Protein AF-A0A8S8XGK8-F1 (afdb_monomer_lite)

Organism: NCBI:txid2812848

InterPro domains:
  IPR010323 Protein of unknown function DUF924 [PF06041] (53-221)
  IPR011990 Tetratricopeptide-like helical domain superfamily [G3DSA:1.25.40.10] (125-224)
  IPR011990 Tetratricopeptide-like helical domain superfamily [SSF48452] (49-221)

Secondary structure (DSSP, 8-state):
--------------------------------------------PPP-HHHHHHIIIIII-HHHHS---HHHHHHHHHHHHHHHHHHHHTTTGGGGGSHHHHHHHHIIIIIHHHHHTTTSGGGTTTHHHHHHHHHHHHHTTSSTTS-HHHHHHHHHHHHT-S-HHHHHHHHHHHHHTTTT-TTHHHHHHHHHHHHHHHSS-GGGTTTTTPPPPHHHHHHHHT----

Radius of gyration: 24.25 Å; chains: 1; bounding box: 66×47×79 Å

Sequence (226 aa):
MVRSELRRRRCAFTGAAAERQGAGQYQKEGEDLSAHGESKGLADSPADSADLLRFWFVEAGPDQWFASDPAFDETLRRKFGALVEQAAAGALDDWAKDRERALALLLLLDQLPRNLFRGTARAFATDAKARAVATVALDRGFDADRPAEQRLFFYVPFMHSEDLADQDRSVALFAAAQAELPVNYPFAVQHRAIIERFGRFPHRNAALGRPSTEEEAAFLAGFAGF

Foldseek 3Di:
DDDDDDDDDDDDDDDDDDDDDDDDDDDDDDDDDPDPPDPPDPDDDQDDLVNQVCCDPPVQHDVRQPDQDLVVLVVCCVRCVVVLVCLLVCVLVCLLVDLSSLLSSLCSQQRSLCSNPPLAPSSCSSLVVSLVSLVSNVVVVSLPPDQLVSSVSSLVSLLQDLALVSLVSSLVSCVVCCVRVVPCNVSSVVSNVCSVVPSGQLVCCRNVVHDDDPVSVVVVVPDPDD

Structure (mmCIF, N/CA/C/O backbone):
data_AF-A0A8S8XGK8-F1
#
_entry.id   AF-A0A8S8XGK8-F1
#
loop_
_atom_site.group_PDB
_atom_site.id
_atom_site.type_symbol
_atom_site.label_atom_id
_atom_site.label_alt_id
_atom_site.label_comp_id
_atom_site.label_asym_id
_atom_site.label_entity_id
_atom_site.label_seq_id
_atom_site.pdbx_PDB_ins_code
_atom_site.Cartn_x
_atom_site.Cartn_y
_atom_site.Cartn_z
_atom_site.occupancy
_atom_site.B_iso_or_equiv
_atom_site.auth_seq_id
_atom_site.auth_comp_id
_atom_site.auth_asym_id
_atom_site.auth_atom_id
_atom_site.pdbx_PDB_model_num
ATOM 1 N N . MET A 1 1 ? 31.005 -20.074 48.413 1.00 35.47 1 MET A N 1
ATOM 2 C CA . MET A 1 1 ? 32.230 -20.204 47.604 1.00 35.47 1 MET A CA 1
ATOM 3 C C . MET A 1 1 ? 31.812 -20.150 46.138 1.00 35.47 1 MET A C 1
ATOM 5 O O . MET A 1 1 ? 31.098 -21.031 45.699 1.00 35.47 1 MET A O 1
ATOM 9 N N . VAL A 1 2 ? 32.174 -19.039 45.485 1.00 36.00 2 VAL A N 1
ATOM 10 C CA . VAL A 1 2 ? 32.170 -18.714 44.039 1.00 36.00 2 VAL A CA 1
ATOM 11 C C . VAL A 1 2 ? 30.831 -18.699 43.267 1.00 36.00 2 VAL A C 1
ATOM 13 O O . VAL A 1 2 ? 30.289 -19.722 42.867 1.00 36.00 2 VAL A O 1
ATOM 16 N N . ARG A 1 3 ? 30.371 -17.466 42.989 1.00 33.00 3 ARG A N 1
ATOM 17 C CA . ARG A 1 3 ? 29.451 -17.070 41.906 1.00 33.00 3 ARG A CA 1
ATOM 18 C C . ARG A 1 3 ? 30.189 -17.126 40.559 1.00 33.00 3 ARG A C 1
ATOM 20 O O . ARG A 1 3 ? 31.334 -16.691 40.497 1.00 33.00 3 ARG A O 1
ATOM 27 N N . SER A 1 4 ? 29.532 -17.585 39.494 1.00 38.84 4 SER A N 1
ATOM 28 C CA . SER A 1 4 ? 30.054 -17.543 38.119 1.00 38.84 4 SER A CA 1
ATOM 29 C C . SER A 1 4 ? 29.255 -16.526 37.294 1.00 38.84 4 SER A C 1
ATOM 31 O O . SER A 1 4 ? 28.111 -16.777 36.919 1.00 38.84 4 SER A O 1
ATOM 33 N N . GLU A 1 5 ? 29.874 -15.374 37.042 1.00 35.34 5 GLU A N 1
ATOM 34 C CA . GLU A 1 5 ? 29.506 -14.419 35.997 1.00 35.34 5 GLU A CA 1
ATOM 35 C C . GLU A 1 5 ? 30.118 -14.884 34.668 1.00 35.34 5 GLU A C 1
ATOM 37 O O . GLU A 1 5 ? 31.305 -15.214 34.625 1.00 35.34 5 GLU A O 1
ATOM 42 N N . LEU A 1 6 ? 29.367 -14.829 33.564 1.00 39.72 6 LEU A N 1
ATOM 43 C CA . LEU A 1 6 ? 29.973 -14.791 32.234 1.00 39.72 6 LEU A CA 1
ATOM 44 C C . LEU A 1 6 ? 29.531 -13.547 31.470 1.00 39.72 6 LEU A C 1
ATOM 46 O O . LEU A 1 6 ? 28.356 -13.209 31.342 1.00 39.72 6 LEU A O 1
ATOM 50 N N . ARG A 1 7 ? 30.572 -12.845 31.030 1.00 39.41 7 ARG A N 1
ATOM 51 C CA . ARG A 1 7 ? 30.613 -11.502 30.479 1.00 39.41 7 ARG A CA 1
ATOM 52 C C . ARG A 1 7 ? 30.160 -11.443 29.023 1.00 39.41 7 ARG A C 1
ATOM 54 O O . ARG A 1 7 ? 30.435 -12.325 28.215 1.00 39.41 7 ARG A O 1
ATOM 61 N N . ARG A 1 8 ? 29.591 -10.278 28.709 1.00 37.34 8 ARG A N 1
ATOM 62 C CA . ARG A 1 8 ? 29.382 -9.689 27.381 1.00 37.34 8 ARG A CA 1
ATOM 63 C C . ARG A 1 8 ? 30.652 -9.783 26.522 1.00 37.34 8 ARG A C 1
ATOM 65 O O . ARG A 1 8 ? 31.724 -9.383 26.974 1.00 37.34 8 ARG A O 1
ATOM 72 N N . ARG A 1 9 ? 30.515 -10.208 25.263 1.00 37.84 9 ARG A N 1
ATOM 73 C CA . ARG A 1 9 ? 31.526 -10.012 24.214 1.00 37.84 9 ARG A CA 1
ATOM 74 C C . ARG A 1 9 ? 31.077 -8.865 23.305 1.00 37.84 9 ARG A C 1
ATOM 76 O O . ARG A 1 9 ? 30.112 -9.002 22.567 1.00 37.84 9 ARG A O 1
ATOM 83 N N . ARG A 1 10 ? 31.771 -7.727 23.398 1.00 33.56 10 ARG A N 1
ATOM 84 C CA . ARG A 1 10 ? 31.818 -6.683 22.365 1.00 33.56 10 ARG A CA 1
ATOM 85 C C . ARG A 1 10 ? 33.060 -6.964 21.519 1.00 33.56 10 ARG A C 1
ATOM 87 O O . ARG A 1 10 ? 34.157 -6.975 22.070 1.00 33.56 10 ARG A O 1
ATOM 94 N N . CYS A 1 11 ? 32.890 -7.185 20.221 1.00 30.45 11 CYS A N 1
ATOM 95 C CA . CYS A 1 11 ? 33.987 -7.124 19.259 1.00 30.45 11 CYS A CA 1
ATOM 96 C C . CYS A 1 11 ? 34.108 -5.679 18.771 1.00 30.45 11 CYS A C 1
ATOM 98 O O . CYS A 1 11 ? 33.194 -5.158 18.139 1.00 30.45 11 CYS A O 1
ATOM 100 N N . ALA A 1 12 ? 35.225 -5.040 19.108 1.00 30.50 12 ALA A N 1
ATOM 101 C CA . ALA A 1 12 ? 35.719 -3.847 18.441 1.00 30.50 12 ALA A CA 1
ATOM 102 C C . ALA A 1 12 ? 36.691 -4.297 17.344 1.00 30.50 12 ALA A C 1
ATOM 104 O O . ALA A 1 12 ? 37.558 -5.131 17.607 1.00 30.50 12 ALA A O 1
ATOM 105 N N . PHE A 1 13 ? 36.552 -3.748 16.140 1.00 27.67 13 PHE A N 1
ATOM 106 C CA . PHE A 1 13 ? 37.557 -3.857 15.091 1.00 27.67 13 PHE A CA 1
ATOM 107 C C . PHE A 1 13 ? 38.005 -2.442 14.726 1.00 27.67 13 PHE A C 1
ATOM 109 O O . PHE A 1 13 ? 37.228 -1.635 14.224 1.00 27.67 13 PHE A O 1
ATOM 116 N N . THR A 1 14 ? 39.254 -2.143 15.061 1.00 31.69 14 THR A N 1
ATOM 117 C CA . THR A 1 14 ? 40.012 -0.964 14.642 1.00 31.69 14 THR A CA 1
ATOM 118 C C . THR A 1 14 ? 40.963 -1.394 13.530 1.00 31.69 14 THR A C 1
ATOM 120 O O . THR A 1 14 ? 41.676 -2.381 13.705 1.00 31.69 14 THR A O 1
ATOM 123 N N . GLY A 1 15 ? 41.025 -0.651 12.426 1.00 29.78 15 GLY A N 1
ATOM 124 C CA . GLY A 1 15 ? 41.986 -0.879 11.346 1.00 29.78 15 GLY A CA 1
ATOM 125 C C . GLY A 1 15 ? 42.173 0.389 10.517 1.00 29.78 15 GLY A C 1
ATOM 126 O O . GLY A 1 15 ? 41.203 0.938 10.015 1.00 29.78 15 GLY A O 1
ATOM 127 N N . ALA A 1 16 ? 43.411 0.871 10.466 1.00 30.58 16 ALA A N 1
ATOM 128 C CA . ALA A 1 16 ? 43.836 2.195 10.029 1.00 30.58 16 ALA A CA 1
ATOM 129 C C . ALA A 1 16 ? 44.031 2.348 8.507 1.00 30.58 16 ALA A C 1
ATOM 131 O O . ALA A 1 16 ? 44.097 1.377 7.758 1.00 30.58 16 ALA A O 1
ATOM 132 N N . ALA A 1 17 ? 44.157 3.617 8.111 1.00 29.73 17 ALA A N 1
ATOM 133 C CA . ALA A 1 17 ? 44.393 4.152 6.777 1.00 29.73 17 ALA A CA 1
ATOM 134 C C . ALA A 1 17 ? 45.759 3.794 6.156 1.00 29.73 17 ALA A C 1
ATOM 136 O O . ALA A 1 17 ? 46.735 3.548 6.865 1.00 29.73 17 ALA A O 1
ATOM 137 N N . ALA A 1 18 ? 45.835 3.884 4.824 1.00 32.25 18 ALA A N 1
ATOM 138 C CA . ALA A 1 18 ? 47.081 4.033 4.075 1.00 32.25 18 ALA A CA 1
ATOM 139 C C . ALA A 1 18 ? 46.851 4.884 2.809 1.00 32.25 18 ALA A C 1
ATOM 141 O O . ALA A 1 18 ? 46.166 4.466 1.879 1.00 32.25 18 ALA A O 1
ATOM 142 N N . GLU A 1 19 ? 47.448 6.078 2.791 1.00 28.64 19 GLU A N 1
ATOM 143 C CA . GLU A 1 19 ? 47.679 6.910 1.606 1.00 28.64 19 GLU A CA 1
ATOM 144 C C . GLU A 1 19 ? 48.793 6.319 0.727 1.00 28.64 19 GLU A C 1
ATOM 146 O O . GLU A 1 19 ? 49.807 5.849 1.249 1.00 28.64 19 GLU A O 1
ATOM 151 N N . ARG A 1 20 ? 48.680 6.465 -0.603 1.00 34.31 20 ARG A N 1
ATOM 152 C CA . ARG A 1 20 ? 49.830 6.704 -1.494 1.00 34.31 20 ARG A CA 1
ATOM 153 C C . ARG A 1 20 ? 49.449 7.597 -2.673 1.00 34.31 20 ARG A C 1
ATOM 155 O O . ARG A 1 20 ? 48.437 7.395 -3.333 1.00 34.31 20 ARG A O 1
ATOM 162 N N . GLN A 1 21 ? 50.330 8.562 -2.910 1.00 29.64 21 GLN A N 1
ATOM 163 C CA . GLN A 1 21 ? 50.374 9.517 -4.012 1.00 29.64 21 GLN A CA 1
ATOM 164 C C . GLN A 1 21 ? 50.885 8.863 -5.309 1.00 29.64 21 GLN A C 1
ATOM 166 O O . GLN A 1 21 ? 51.692 7.934 -5.262 1.00 29.64 21 GLN A O 1
ATOM 171 N N . GLY A 1 22 ? 50.492 9.415 -6.461 1.00 29.45 22 GLY A N 1
ATOM 172 C CA . GLY A 1 22 ? 51.081 9.111 -7.767 1.00 29.45 22 GLY A CA 1
ATOM 173 C C . GLY A 1 22 ? 50.513 10.008 -8.866 1.00 29.45 22 GLY A C 1
ATOM 174 O O . GLY A 1 22 ? 49.412 9.777 -9.349 1.00 29.45 22 GLY A O 1
ATOM 175 N N . ALA A 1 23 ? 51.262 11.054 -9.217 1.00 29.25 23 ALA A N 1
ATOM 176 C CA . ALA A 1 23 ? 50.938 12.036 -10.245 1.00 29.25 23 ALA A CA 1
ATOM 177 C C . ALA A 1 23 ? 51.080 11.470 -11.671 1.00 29.25 23 ALA A C 1
ATOM 179 O O . ALA A 1 23 ? 51.998 10.704 -11.953 1.00 29.25 23 ALA A O 1
ATOM 180 N N . GLY A 1 24 ? 50.220 11.929 -12.582 1.00 28.80 24 GLY A N 1
ATOM 181 C CA . GLY A 1 24 ? 50.340 11.713 -14.023 1.00 28.80 24 GLY A CA 1
ATOM 182 C C . GLY A 1 24 ? 49.631 12.831 -14.779 1.00 28.80 24 GLY A C 1
ATOM 183 O O . GLY A 1 24 ? 48.408 12.860 -14.849 1.00 28.80 24 GLY A O 1
ATOM 184 N N . GLN A 1 25 ? 50.411 13.780 -15.295 1.00 28.61 25 GLN A N 1
ATOM 185 C CA . GLN A 1 25 ? 49.957 14.855 -16.174 1.00 28.61 25 GLN A CA 1
ATOM 186 C C . GLN A 1 25 ? 49.658 14.300 -17.573 1.00 28.61 25 GLN A C 1
ATOM 188 O O . GLN A 1 25 ? 50.490 13.593 -18.134 1.00 28.61 25 GLN A O 1
ATOM 193 N N . TYR A 1 26 ? 48.531 14.695 -18.163 1.00 27.77 26 TYR A N 1
ATOM 194 C CA . TYR A 1 26 ? 48.344 14.723 -19.614 1.00 27.77 26 TYR A CA 1
ATOM 195 C C . TYR A 1 26 ? 47.515 15.962 -19.975 1.00 27.77 26 TYR A C 1
ATOM 197 O O . TYR A 1 26 ? 46.343 16.064 -19.622 1.00 27.77 26 TYR A O 1
ATOM 205 N N . GLN A 1 27 ? 48.153 16.917 -20.653 1.00 28.64 27 GLN A N 1
ATOM 206 C CA . GLN A 1 27 ? 47.507 17.998 -21.397 1.00 28.64 27 GLN A CA 1
ATOM 207 C C . GLN A 1 27 ? 47.679 17.737 -22.896 1.00 28.64 27 GLN A C 1
ATOM 209 O O . GLN A 1 27 ? 48.777 17.392 -23.330 1.00 28.64 27 GLN A O 1
ATOM 214 N N . LYS A 1 28 ? 46.603 17.960 -23.654 1.00 31.59 28 LYS A N 1
ATOM 215 C CA . LYS A 1 28 ? 46.539 18.526 -25.018 1.00 31.59 28 LYS A CA 1
ATOM 216 C C . LYS A 1 28 ? 45.074 18.941 -25.233 1.00 31.59 28 LYS A C 1
ATOM 218 O O . LYS A 1 28 ? 44.187 18.148 -24.942 1.00 31.59 28 LYS A O 1
ATOM 223 N N . GLU A 1 29 ? 44.784 20.241 -25.355 1.00 28.64 29 GLU A N 1
ATOM 224 C CA . GLU A 1 29 ? 44.525 20.935 -26.639 1.00 28.64 29 GLU A CA 1
ATOM 225 C C . GLU A 1 29 ? 43.507 20.150 -27.486 1.00 28.64 29 GLU A C 1
ATOM 227 O O . GLU A 1 29 ? 43.796 19.032 -27.883 1.00 28.64 29 GLU A O 1
ATOM 232 N N . GLY A 1 30 ? 42.295 20.598 -27.799 1.00 29.95 30 GLY A N 1
ATOM 233 C CA . GLY A 1 30 ? 41.680 21.918 -27.825 1.00 29.95 30 GLY A CA 1
ATOM 234 C C . GLY A 1 30 ? 40.861 21.936 -29.112 1.00 29.95 30 GLY A C 1
ATOM 235 O O . GLY A 1 30 ? 41.457 21.843 -30.172 1.00 29.95 30 GLY A O 1
ATOM 236 N N . GLU A 1 31 ? 39.532 22.003 -29.036 1.00 30.05 31 GLU A N 1
ATOM 237 C CA . GLU A 1 31 ? 38.688 22.291 -30.200 1.00 30.05 31 GLU A CA 1
ATOM 238 C C . GLU A 1 31 ? 37.377 22.926 -29.728 1.00 30.05 31 GLU A C 1
ATOM 240 O O . GLU A 1 31 ? 36.543 22.317 -29.058 1.00 30.05 31 GLU A O 1
ATOM 245 N N . ASP A 1 32 ? 37.280 24.217 -30.029 1.00 34.81 32 ASP A N 1
ATOM 246 C CA . ASP A 1 32 ? 36.097 25.053 -29.937 1.00 34.81 32 ASP A CA 1
ATOM 247 C C . ASP A 1 32 ? 35.117 24.628 -31.036 1.00 34.81 32 ASP A C 1
ATOM 249 O O . ASP A 1 32 ? 35.389 24.787 -32.226 1.00 34.81 32 ASP A O 1
ATOM 253 N N . LEU A 1 33 ? 33.978 24.069 -30.632 1.00 35.16 33 LEU A N 1
ATOM 254 C CA . LEU A 1 33 ? 32.804 23.932 -31.482 1.00 35.16 33 LEU A CA 1
ATOM 255 C C . LEU A 1 33 ? 31.617 24.527 -30.735 1.00 35.16 33 LEU A C 1
ATOM 257 O O . LEU A 1 33 ? 30.903 23.869 -29.977 1.00 35.16 33 LEU A O 1
ATOM 261 N N . SER A 1 34 ? 31.428 25.816 -30.984 1.00 34.62 34 SER A N 1
ATOM 262 C CA . SER A 1 34 ? 30.196 26.556 -30.767 1.00 34.62 34 SER A CA 1
ATOM 263 C C . SER A 1 34 ? 29.027 25.887 -31.504 1.00 34.62 34 SER A C 1
ATOM 265 O O . SER A 1 34 ? 28.671 26.231 -32.627 1.00 34.62 34 SER A O 1
ATOM 267 N N . ALA A 1 35 ? 28.378 24.931 -30.843 1.00 34.75 35 ALA A N 1
ATOM 268 C CA . ALA A 1 35 ? 27.044 24.480 -31.207 1.00 34.75 35 ALA A CA 1
ATOM 269 C C . ALA A 1 35 ? 26.036 25.270 -30.368 1.00 34.75 35 ALA A C 1
ATOM 271 O O . ALA A 1 35 ? 25.881 25.043 -29.168 1.00 34.75 35 ALA A O 1
ATOM 272 N N . HIS A 1 36 ? 25.361 26.228 -31.003 1.00 34.12 36 HIS A N 1
ATOM 273 C CA . HIS A 1 36 ? 24.124 26.803 -30.486 1.00 34.12 36 HIS A CA 1
ATOM 274 C C . HIS A 1 36 ? 23.074 25.688 -30.411 1.00 34.12 36 HIS A C 1
ATOM 276 O O . HIS A 1 36 ? 22.325 25.448 -31.353 1.00 34.12 36 HIS A O 1
ATOM 282 N N . GLY A 1 37 ? 23.065 24.963 -29.293 1.00 31.56 37 GLY A N 1
ATOM 283 C CA . GLY A 1 37 ? 21.964 24.097 -28.915 1.00 31.56 37 GLY A CA 1
ATOM 284 C C . GLY A 1 37 ? 20.804 24.982 -28.498 1.00 31.56 37 GLY A C 1
ATOM 285 O O . GLY A 1 37 ? 20.795 25.511 -27.388 1.00 31.56 37 GLY A O 1
ATOM 286 N N . GLU A 1 38 ? 19.851 25.174 -29.405 1.00 31.28 38 GLU A N 1
ATOM 287 C CA . GLU A 1 38 ? 18.534 25.700 -29.072 1.00 31.28 38 GLU A CA 1
ATOM 288 C C . GLU A 1 38 ? 18.020 24.950 -27.837 1.00 31.28 38 GLU A C 1
ATOM 290 O O . GLU A 1 38 ? 17.886 23.722 -27.850 1.00 31.28 38 GLU A O 1
ATOM 295 N N . SER A 1 39 ? 17.761 25.682 -26.750 1.00 36.62 39 SER A N 1
ATOM 296 C CA . SER A 1 39 ? 17.066 25.147 -25.588 1.00 36.62 39 SER A CA 1
ATOM 297 C C . SER A 1 39 ? 15.633 24.838 -26.007 1.00 36.62 39 SER A C 1
ATOM 299 O O . SER A 1 39 ? 14.703 25.631 -25.865 1.00 36.62 39 SER A O 1
ATOM 301 N N . LYS A 1 40 ? 15.447 23.649 -26.577 1.00 42.03 40 LYS A N 1
ATOM 302 C CA . LYS A 1 40 ? 14.129 23.079 -26.779 1.00 42.03 40 LYS A CA 1
ATOM 303 C C . LYS A 1 40 ? 13.551 22.891 -25.382 1.00 42.03 40 LYS A C 1
ATOM 305 O O . LYS A 1 40 ? 13.986 22.007 -24.648 1.00 42.03 40 LYS A O 1
ATOM 310 N N . GLY A 1 41 ? 12.655 23.797 -24.992 1.00 35.25 41 GLY A N 1
ATOM 311 C CA . GLY A 1 41 ? 11.943 23.727 -23.725 1.00 35.25 41 GLY A CA 1
ATOM 312 C C . GLY A 1 41 ? 11.438 22.306 -23.528 1.00 35.25 41 GLY A C 1
ATOM 313 O O . GLY A 1 41 ? 10.758 21.761 -24.400 1.00 35.25 41 GLY A O 1
ATOM 314 N N . LEU A 1 42 ? 11.846 21.692 -22.419 1.00 42.09 42 LEU A N 1
ATOM 315 C CA . LEU A 1 42 ? 11.346 20.402 -21.984 1.00 42.09 42 LEU A CA 1
ATOM 316 C C . LEU A 1 42 ? 9.865 20.610 -21.654 1.00 42.09 42 LEU A C 1
ATOM 318 O O . LEU A 1 42 ? 9.512 21.000 -20.547 1.00 42.09 42 LEU A O 1
ATOM 322 N N . ALA A 1 43 ? 9.002 20.470 -22.655 1.00 40.75 43 ALA A N 1
ATOM 323 C CA . ALA A 1 43 ? 7.581 20.333 -22.416 1.00 40.75 43 ALA A CA 1
ATOM 324 C C . ALA A 1 43 ? 7.405 19.058 -21.582 1.00 40.75 43 ALA A C 1
ATOM 326 O O . ALA A 1 43 ? 7.816 17.984 -22.030 1.00 40.75 43 ALA A O 1
ATOM 327 N N . ASP A 1 44 ? 6.858 19.201 -20.370 1.00 52.44 44 ASP A N 1
ATOM 328 C CA . ASP A 1 44 ? 6.506 18.102 -19.468 1.00 52.44 44 ASP A CA 1
ATOM 329 C C . ASP A 1 44 ? 5.651 17.087 -20.237 1.00 52.44 44 ASP A C 1
ATOM 331 O O . ASP A 1 44 ? 4.456 17.289 -20.465 1.00 52.44 44 ASP A O 1
ATOM 335 N N . SER A 1 45 ? 6.272 15.998 -20.689 1.00 54.62 45 SER A N 1
ATOM 336 C CA . SER A 1 45 ? 5.514 14.851 -21.177 1.00 54.62 45 SER A CA 1
ATOM 337 C C . SER A 1 45 ? 4.759 14.259 -19.985 1.00 54.62 45 SER A C 1
ATOM 339 O O . SER A 1 45 ? 5.314 14.239 -18.883 1.00 54.62 45 SER A O 1
ATOM 341 N N . PRO A 1 46 ? 3.502 13.808 -20.156 1.00 61.03 46 PRO A N 1
ATOM 342 C CA . PRO A 1 46 ? 2.767 13.189 -19.063 1.00 61.03 46 PRO A CA 1
ATOM 343 C C . PRO A 1 46 ? 3.578 12.016 -18.522 1.00 61.03 46 PRO A C 1
ATOM 345 O O . PRO A 1 46 ? 3.974 11.151 -19.301 1.00 61.03 46 PRO A O 1
ATOM 348 N N . ALA A 1 47 ? 3.821 12.000 -17.211 1.00 79.94 47 ALA A N 1
ATOM 349 C CA . ALA A 1 47 ? 4.507 10.887 -16.577 1.00 79.94 47 ALA A CA 1
ATOM 350 C C . ALA A 1 47 ? 3.779 9.575 -16.899 1.00 79.94 47 ALA A C 1
ATOM 352 O O . ALA A 1 47 ? 2.547 9.510 -16.818 1.00 79.94 47 ALA A O 1
ATOM 353 N N . ASP A 1 48 ? 4.535 8.539 -17.248 1.00 91.12 48 ASP A N 1
ATOM 354 C CA . ASP A 1 48 ? 4.019 7.195 -17.498 1.00 91.12 48 ASP A CA 1
ATOM 355 C C . ASP A 1 48 ? 4.502 6.182 -16.438 1.00 91.12 48 ASP A C 1
ATOM 357 O O . ASP A 1 48 ? 5.093 6.536 -15.412 1.00 91.12 48 ASP A O 1
ATOM 361 N N . SER A 1 49 ? 4.230 4.890 -16.660 1.00 95.81 49 SER A N 1
ATOM 362 C CA . SER A 1 49 ? 4.676 3.820 -15.761 1.00 95.81 49 SER A CA 1
ATOM 363 C C . SER A 1 49 ? 6.199 3.762 -15.606 1.00 95.81 49 SER A C 1
ATOM 365 O O . SER A 1 49 ? 6.688 3.481 -14.515 1.00 95.81 49 SER A O 1
ATOM 367 N N . ALA A 1 50 ? 6.955 3.991 -16.682 1.00 96.88 50 ALA A N 1
ATOM 368 C CA . ALA A 1 50 ? 8.411 3.893 -16.662 1.00 96.88 50 ALA A CA 1
ATOM 369 C C . ALA A 1 50 ? 9.028 5.080 -15.914 1.00 96.88 50 ALA A C 1
ATOM 371 O O . ALA A 1 50 ? 9.971 4.892 -15.140 1.00 96.88 50 ALA A O 1
ATOM 372 N N . ASP A 1 51 ? 8.463 6.277 -16.079 1.00 97.31 51 ASP A N 1
ATOM 373 C CA . ASP A 1 51 ? 8.858 7.456 -15.308 1.00 97.31 51 ASP A CA 1
ATOM 374 C C . ASP A 1 51 ? 8.624 7.271 -13.809 1.00 97.31 51 ASP A C 1
ATOM 376 O O . ASP A 1 51 ? 9.502 7.609 -13.011 1.00 97.31 51 ASP A O 1
ATOM 380 N N . LEU A 1 52 ? 7.481 6.694 -13.419 1.00 97.94 52 LEU A N 1
ATOM 381 C CA . LEU A 1 52 ? 7.192 6.399 -12.015 1.00 97.94 52 LEU A CA 1
ATOM 382 C C . LEU A 1 52 ? 8.187 5.394 -11.429 1.00 97.94 52 LEU A C 1
ATOM 384 O O . LEU A 1 52 ? 8.743 5.642 -10.360 1.00 97.94 52 LEU A O 1
ATOM 388 N N . LEU A 1 53 ? 8.436 4.279 -12.119 1.00 97.62 53 LEU A N 1
ATOM 389 C CA . LEU A 1 53 ? 9.359 3.250 -11.632 1.00 97.62 53 LEU A CA 1
ATOM 390 C C . LEU A 1 53 ? 10.791 3.784 -11.522 1.00 97.62 53 LEU A C 1
ATOM 392 O O . LEU A 1 53 ? 11.456 3.544 -10.514 1.00 97.62 53 LEU A O 1
ATOM 396 N N . ARG A 1 54 ? 11.258 4.550 -12.516 1.00 97.50 54 ARG A N 1
ATOM 397 C CA . ARG A 1 54 ? 12.578 5.193 -12.465 1.00 97.50 54 ARG A CA 1
ATOM 398 C C . ARG A 1 54 ? 12.665 6.160 -11.289 1.00 97.50 54 ARG A C 1
ATOM 400 O O . ARG A 1 54 ? 13.608 6.074 -10.508 1.00 97.50 54 ARG A O 1
ATOM 407 N N . PHE A 1 55 ? 11.679 7.040 -11.132 1.00 97.69 55 PHE A N 1
ATOM 408 C CA . PHE A 1 55 ? 11.663 7.984 -10.019 1.00 97.69 55 PHE A CA 1
ATOM 409 C C . PHE A 1 55 ? 11.702 7.259 -8.671 1.00 97.69 55 PHE A C 1
ATOM 411 O O . PHE A 1 55 ? 12.543 7.559 -7.828 1.00 97.69 55 PHE A O 1
ATOM 418 N N . TRP A 1 56 ? 10.821 6.278 -8.479 1.00 97.69 56 TRP A N 1
ATOM 419 C CA . TRP A 1 56 ? 10.662 5.597 -7.199 1.00 97.69 56 TRP A CA 1
ATOM 420 C C . TRP A 1 56 ? 11.907 4.797 -6.796 1.00 97.69 56 TRP A C 1
ATOM 422 O O . TRP A 1 56 ? 12.374 4.921 -5.663 1.00 97.69 56 TRP A O 1
ATOM 432 N N . PHE A 1 57 ? 12.466 4.010 -7.721 1.00 96.94 57 PHE A N 1
ATOM 433 C CA . PHE A 1 57 ? 13.555 3.074 -7.418 1.00 96.94 57 PHE A CA 1
ATOM 434 C C . PHE A 1 57 ? 14.964 3.628 -7.658 1.00 96.94 57 PHE A C 1
ATOM 436 O O . PHE A 1 57 ? 15.911 3.078 -7.107 1.00 96.94 57 PHE A O 1
ATOM 443 N N . VAL A 1 58 ? 15.127 4.680 -8.467 1.00 95.81 58 VAL A N 1
ATOM 444 C CA . VAL A 1 58 ? 16.453 5.228 -8.817 1.00 95.81 58 VAL A CA 1
ATOM 445 C C . VAL A 1 58 ? 16.664 6.628 -8.248 1.00 95.81 58 VAL A C 1
ATOM 447 O O . VAL A 1 58 ? 17.751 6.919 -7.759 1.00 95.81 58 VAL A O 1
ATOM 450 N N . GLU A 1 59 ? 15.653 7.501 -8.307 1.00 95.94 59 GLU A N 1
ATOM 451 C CA . GLU A 1 59 ? 15.795 8.904 -7.884 1.00 95.94 59 GLU A CA 1
ATOM 452 C C . GLU A 1 59 ? 15.472 9.109 -6.391 1.00 95.94 59 GLU A C 1
ATOM 454 O O . GLU A 1 59 ? 16.166 9.871 -5.724 1.00 95.94 59 GLU A O 1
ATOM 459 N N . ALA A 1 60 ? 14.434 8.447 -5.863 1.00 94.25 60 ALA A N 1
ATOM 460 C CA . ALA A 1 60 ? 13.972 8.611 -4.480 1.00 94.25 60 ALA A CA 1
ATOM 461 C C . ALA A 1 60 ? 14.649 7.639 -3.499 1.00 94.25 60 ALA A C 1
ATOM 463 O O . ALA A 1 60 ? 15.268 8.068 -2.527 1.00 94.25 60 ALA A O 1
ATOM 464 N N . GLY A 1 61 ? 14.541 6.332 -3.764 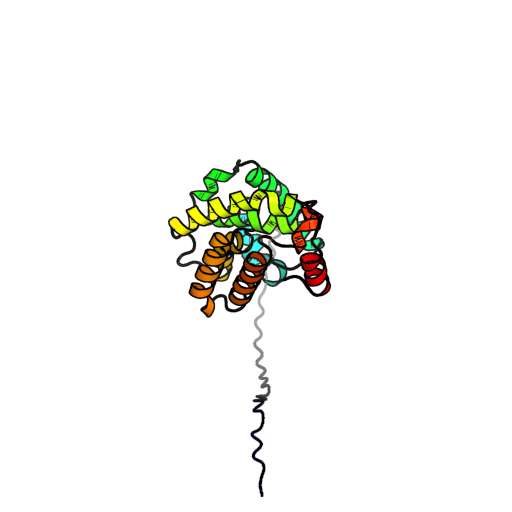1.00 92.12 61 GLY A N 1
ATOM 465 C CA . GLY A 1 61 ? 15.168 5.287 -2.953 1.00 92.12 61 GLY A CA 1
ATOM 466 C C . GLY A 1 61 ? 14.504 5.014 -1.587 1.00 92.12 61 GLY A C 1
ATOM 467 O O . GLY A 1 61 ? 13.554 5.694 -1.186 1.00 92.12 61 GLY A O 1
ATOM 468 N N . PRO A 1 62 ? 15.002 3.995 -0.859 1.00 91.75 62 PRO A N 1
ATOM 469 C CA . PRO A 1 62 ? 14.347 3.421 0.322 1.00 91.75 62 PRO A CA 1
ATOM 470 C C . PRO A 1 62 ? 14.164 4.385 1.494 1.00 91.75 62 PRO A C 1
ATOM 472 O O . PRO A 1 62 ? 13.187 4.259 2.232 1.00 91.75 62 PRO A O 1
ATOM 475 N N . ASP A 1 63 ? 15.041 5.378 1.631 1.00 91.69 63 ASP A N 1
ATOM 476 C CA . ASP A 1 63 ? 14.960 6.382 2.698 1.00 91.69 63 ASP A CA 1
ATOM 477 C C . ASP A 1 63 ? 13.713 7.278 2.575 1.00 91.69 63 ASP A C 1
ATOM 479 O O . ASP A 1 63 ? 13.308 7.913 3.548 1.00 91.69 63 ASP A O 1
ATOM 483 N N . GLN A 1 64 ? 13.093 7.336 1.391 1.00 92.50 64 GLN A N 1
ATOM 484 C CA . GLN A 1 64 ? 11.920 8.170 1.111 1.00 92.50 64 GLN A CA 1
ATOM 485 C C . GLN A 1 64 ? 10.600 7.385 1.102 1.00 92.50 64 GLN A C 1
ATOM 487 O O . GLN A 1 64 ? 9.550 7.970 1.359 1.00 92.50 64 GLN A O 1
ATOM 492 N N . TRP A 1 65 ? 10.617 6.074 0.827 1.00 91.94 65 TRP A N 1
ATOM 493 C CA . TRP A 1 65 ? 9.397 5.292 0.556 1.00 91.94 65 TRP A CA 1
ATOM 494 C C . TRP A 1 65 ? 8.396 5.281 1.714 1.00 91.94 65 TRP A C 1
ATOM 496 O O . TRP A 1 65 ? 7.192 5.369 1.485 1.00 91.94 65 TRP A O 1
ATOM 506 N N . PHE A 1 66 ? 8.893 5.203 2.950 1.00 88.31 66 PHE A N 1
ATOM 507 C CA . PHE A 1 66 ? 8.064 5.122 4.160 1.00 88.31 66 PHE A CA 1
ATOM 508 C C . PHE A 1 66 ? 8.205 6.346 5.072 1.00 88.31 66 PHE A C 1
ATOM 510 O O . PHE A 1 66 ? 7.529 6.441 6.096 1.00 88.31 66 PHE A O 1
ATOM 517 N N . ALA A 1 67 ? 9.052 7.306 4.697 1.00 90.31 67 ALA A N 1
ATOM 518 C CA . ALA A 1 67 ? 9.221 8.538 5.446 1.00 90.31 67 ALA A CA 1
ATOM 519 C C . ALA A 1 67 ? 8.021 9.481 5.260 1.00 90.31 67 ALA A C 1
ATOM 521 O O . ALA A 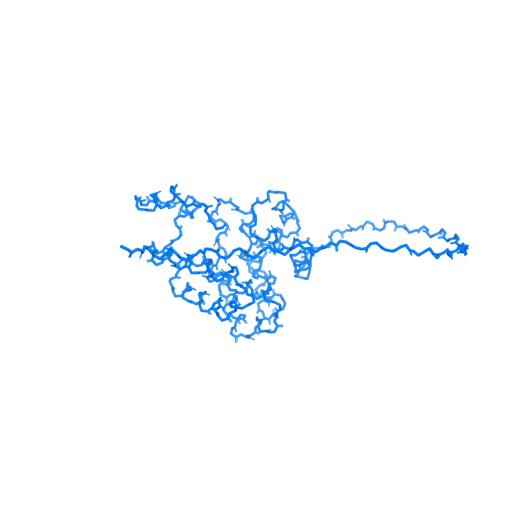1 67 ? 7.353 9.529 4.220 1.00 90.31 67 ALA A O 1
ATOM 522 N N . SER A 1 68 ? 7.755 10.277 6.293 1.00 91.88 68 SER A N 1
ATOM 523 C CA . SER A 1 68 ? 6.836 11.407 6.196 1.00 91.88 68 SER A CA 1
ATOM 524 C C . SER A 1 68 ? 7.622 12.672 5.866 1.00 91.88 68 SER A C 1
ATOM 526 O O . SER A 1 68 ? 8.145 13.321 6.769 1.00 91.88 68 SER A O 1
ATOM 528 N N . ASP A 1 69 ? 7.673 13.033 4.584 1.00 95.38 69 ASP A N 1
ATOM 529 C CA . ASP A 1 69 ? 8.336 14.243 4.090 1.00 95.38 69 ASP A CA 1
ATOM 530 C C . ASP A 1 69 ? 7.371 15.068 3.209 1.00 95.38 69 ASP A C 1
ATOM 532 O O . ASP A 1 69 ? 7.073 14.671 2.078 1.00 95.38 69 ASP A O 1
ATOM 536 N N . PRO A 1 70 ? 6.895 16.237 3.686 1.00 95.81 70 PRO A N 1
ATOM 537 C CA . PRO A 1 70 ? 5.989 17.092 2.920 1.00 95.81 70 PRO A CA 1
ATOM 538 C C . PRO A 1 70 ? 6.548 17.578 1.572 1.00 95.81 70 PRO A C 1
ATOM 540 O O . PRO A 1 70 ? 5.777 17.796 0.635 1.00 95.81 70 PRO A O 1
ATOM 543 N N . ALA A 1 71 ? 7.866 17.767 1.450 1.00 96.62 71 ALA A N 1
ATOM 544 C CA . ALA A 1 71 ? 8.490 18.208 0.201 1.00 96.62 71 ALA A CA 1
ATOM 545 C C . ALA A 1 71 ? 8.527 17.072 -0.834 1.00 96.62 71 ALA A C 1
ATOM 547 O O . ALA A 1 71 ? 8.297 17.297 -2.031 1.00 96.62 71 ALA A O 1
ATOM 548 N N . PHE A 1 72 ? 8.760 15.844 -0.367 1.00 97.12 72 PHE A N 1
ATOM 549 C CA . PHE A 1 72 ? 8.648 14.648 -1.194 1.00 97.12 72 PHE A CA 1
ATOM 550 C C . PHE A 1 72 ? 7.202 14.414 -1.643 1.00 97.12 72 PHE A C 1
ATOM 552 O O . PHE A 1 72 ? 6.955 14.206 -2.833 1.00 97.12 72 PHE A O 1
ATOM 559 N N . ASP A 1 73 ? 6.233 14.557 -0.736 1.00 97.75 73 ASP A N 1
ATOM 560 C CA . ASP A 1 73 ? 4.808 14.416 -1.053 1.00 97.75 73 ASP A CA 1
ATOM 561 C C . ASP A 1 73 ? 4.354 15.414 -2.127 1.00 97.75 73 ASP A C 1
ATOM 563 O O . ASP A 1 73 ? 3.601 15.055 -3.035 1.00 97.75 73 ASP A O 1
ATOM 567 N N . GLU A 1 74 ? 4.821 16.664 -2.062 1.00 97.38 74 GLU A N 1
ATOM 568 C CA . GLU A 1 74 ? 4.518 17.672 -3.082 1.00 97.38 74 GLU A CA 1
ATOM 569 C C . GLU A 1 74 ? 5.190 17.362 -4.425 1.00 97.38 74 GLU A C 1
ATOM 571 O O . GLU A 1 74 ? 4.607 17.572 -5.491 1.00 97.38 74 GLU A O 1
ATOM 576 N N . THR A 1 75 ? 6.393 16.789 -4.400 1.00 97.19 75 THR A N 1
ATOM 577 C CA . THR A 1 75 ? 7.054 16.310 -5.619 1.00 97.19 75 THR A CA 1
ATOM 578 C C . THR A 1 75 ? 6.275 15.165 -6.264 1.00 97.19 75 THR A C 1
ATOM 580 O O . THR A 1 75 ? 6.043 15.202 -7.476 1.00 97.19 75 THR A O 1
ATOM 583 N N . LEU A 1 76 ? 5.808 14.194 -5.473 1.00 97.50 76 LEU A N 1
ATOM 584 C CA . LEU A 1 76 ? 4.946 13.111 -5.948 1.00 97.50 76 LEU A CA 1
ATOM 585 C C . LEU A 1 76 ? 3.625 13.647 -6.507 1.00 97.50 76 LEU A C 1
ATOM 587 O O . LEU A 1 76 ? 3.200 13.223 -7.582 1.00 97.50 76 LEU A O 1
ATOM 591 N N . ARG A 1 77 ? 2.993 14.605 -5.818 1.00 97.38 77 ARG A N 1
ATOM 592 C CA . ARG A 1 77 ? 1.737 15.226 -6.258 1.00 97.38 77 ARG A CA 1
ATOM 593 C C . ARG A 1 77 ? 1.893 15.904 -7.614 1.00 97.38 77 ARG A C 1
ATOM 595 O O . ARG A 1 77 ? 1.088 15.645 -8.507 1.00 97.38 77 ARG A O 1
ATOM 602 N N . ARG A 1 78 ? 2.943 16.711 -7.787 1.00 97.06 78 ARG A N 1
ATOM 603 C CA . ARG A 1 78 ? 3.230 17.403 -9.050 1.00 97.06 78 ARG A CA 1
ATOM 604 C C . ARG A 1 78 ? 3.521 16.428 -10.191 1.00 97.06 78 ARG A C 1
ATOM 606 O O . ARG A 1 78 ? 2.990 16.611 -11.279 1.00 97.06 78 ARG A O 1
ATOM 613 N N . LYS A 1 79 ? 4.356 15.410 -9.955 1.00 97.00 79 LYS A N 1
ATOM 614 C CA . LYS A 1 79 ? 4.794 14.474 -11.005 1.00 97.00 79 LYS A CA 1
ATOM 615 C C . LYS A 1 79 ? 3.736 13.428 -11.369 1.00 97.00 79 LYS A C 1
ATOM 617 O O . LYS A 1 79 ? 3.550 13.136 -12.543 1.00 97.00 79 LYS A O 1
ATOM 622 N N . PHE A 1 80 ? 3.058 12.853 -10.375 1.00 98.31 80 PHE A N 1
ATOM 623 C CA . PHE A 1 80 ? 2.264 11.629 -10.543 1.00 98.31 80 PHE A CA 1
ATOM 624 C C . PHE A 1 80 ? 0.819 11.748 -10.050 1.00 98.31 80 PHE A C 1
ATOM 626 O O . PHE A 1 80 ? 0.059 10.791 -10.182 1.00 98.31 80 PHE A O 1
ATOM 633 N N . GLY A 1 81 ? 0.393 12.904 -9.525 1.00 97.94 81 GLY A N 1
ATOM 634 C CA . GLY A 1 81 ? -0.972 13.092 -9.017 1.00 97.94 81 GLY A CA 1
ATOM 635 C C . GLY A 1 81 ? -2.052 12.756 -10.049 1.00 97.94 81 GLY A C 1
ATOM 636 O O . GLY A 1 81 ? -3.022 12.078 -9.724 1.00 97.94 81 GLY A O 1
ATOM 637 N N . ALA A 1 82 ? -1.844 13.124 -11.317 1.00 97.75 82 ALA A N 1
ATOM 638 C CA . ALA A 1 82 ? -2.766 12.774 -12.398 1.00 97.75 82 ALA A CA 1
ATOM 639 C C . ALA A 1 82 ? -2.866 11.254 -12.637 1.00 97.75 82 ALA A C 1
ATOM 641 O O . ALA A 1 82 ? -3.958 10.756 -12.906 1.00 97.75 82 ALA A O 1
ATOM 642 N N . LEU A 1 83 ? -1.758 10.510 -12.517 1.00 98.25 83 LEU A N 1
ATOM 643 C CA . LEU A 1 83 ? -1.771 9.048 -12.628 1.00 98.25 83 LEU A CA 1
ATOM 644 C C . LEU A 1 83 ? -2.477 8.396 -11.437 1.00 98.25 83 LEU A C 1
ATOM 646 O O . LEU A 1 83 ? -3.165 7.397 -11.625 1.00 98.25 83 LEU A O 1
ATOM 650 N N . VAL A 1 84 ? -2.342 8.952 -10.228 1.00 98.62 84 VAL A N 1
ATOM 651 C CA . VAL A 1 84 ? -3.033 8.437 -9.031 1.00 98.62 84 VAL A CA 1
ATOM 652 C C . VAL A 1 84 ? -4.546 8.535 -9.210 1.00 98.62 84 VAL A C 1
ATOM 654 O O . VAL A 1 84 ? -5.254 7.556 -8.976 1.00 98.62 84 VAL A O 1
ATOM 657 N N . GLU A 1 85 ? -5.048 9.671 -9.700 1.00 98.38 85 GLU A N 1
ATOM 658 C CA . GLU A 1 85 ? -6.481 9.831 -9.984 1.00 98.38 85 GLU A CA 1
ATOM 659 C C . GLU A 1 85 ? -6.951 8.887 -11.107 1.00 98.38 85 GLU A C 1
ATOM 661 O O . GLU A 1 85 ? -8.004 8.258 -10.990 1.00 98.38 85 GLU A O 1
ATOM 666 N N . GLN A 1 86 ? -6.158 8.710 -12.171 1.00 98.50 86 GLN A N 1
ATOM 667 C CA . GLN A 1 86 ? -6.464 7.764 -13.255 1.00 98.50 86 GLN A CA 1
ATOM 668 C C . GLN A 1 86 ? -6.497 6.305 -12.773 1.00 98.50 86 GLN A C 1
ATOM 670 O O . GLN A 1 86 ? -7.419 5.559 -13.118 1.00 98.50 86 GLN A O 1
ATOM 675 N N . ALA A 1 87 ? -5.523 5.897 -11.954 1.00 98.56 87 ALA A N 1
ATOM 676 C CA . ALA A 1 87 ? -5.468 4.570 -11.349 1.00 98.56 87 ALA A CA 1
ATOM 677 C C . ALA A 1 87 ? -6.681 4.329 -10.444 1.00 98.56 87 ALA A C 1
ATOM 679 O O . ALA A 1 87 ? -7.343 3.292 -10.560 1.00 98.56 87 ALA A O 1
ATOM 680 N N . ALA A 1 88 ? -7.024 5.300 -9.592 1.00 98.50 88 ALA A N 1
ATOM 681 C CA . ALA A 1 88 ? -8.202 5.235 -8.731 1.00 98.50 88 ALA A CA 1
ATOM 682 C C . ALA A 1 88 ? -9.500 5.099 -9.548 1.00 98.50 88 ALA A C 1
ATOM 684 O O . ALA A 1 88 ? -10.350 4.276 -9.211 1.00 98.50 88 ALA A O 1
ATOM 685 N N . ALA A 1 89 ? -9.616 5.825 -10.664 1.00 98.44 89 ALA A N 1
ATOM 686 C CA . ALA A 1 89 ? -10.768 5.781 -11.567 1.00 98.44 89 ALA A CA 1
ATOM 687 C C . ALA A 1 89 ? -10.838 4.527 -12.466 1.00 98.44 89 ALA A C 1
ATOM 689 O O . ALA A 1 89 ? -11.849 4.311 -13.129 1.00 98.44 89 ALA A O 1
ATOM 690 N N . GLY A 1 90 ? -9.787 3.701 -12.512 1.00 98.44 90 GLY A N 1
ATOM 691 C CA . GLY A 1 90 ? -9.742 2.492 -13.349 1.00 98.44 90 GLY A CA 1
ATOM 692 C C . GLY A 1 90 ? -9.301 2.692 -14.789 1.00 98.44 90 GLY A C 1
ATOM 693 O O . GLY A 1 90 ? -9.297 1.741 -15.564 1.00 98.44 90 GLY A O 1
ATOM 694 N N . ALA A 1 91 ? -8.837 3.890 -15.141 1.00 98.38 91 ALA A N 1
ATOM 695 C CA . ALA A 1 91 ? -8.316 4.168 -16.477 1.00 98.38 91 ALA A CA 1
ATOM 696 C C . ALA A 1 91 ? -7.020 3.398 -16.801 1.00 98.38 91 ALA A C 1
ATOM 698 O O . ALA A 1 91 ? -6.663 3.295 -17.969 1.00 98.38 91 ALA A O 1
ATOM 699 N N . LEU A 1 92 ? -6.334 2.859 -15.783 1.00 98.25 92 LEU A N 1
ATOM 700 C CA . LEU A 1 92 ? -5.064 2.131 -15.905 1.00 98.25 92 LEU A CA 1
ATOM 701 C C . LEU A 1 92 ? -5.189 0.634 -15.558 1.00 98.25 92 LEU A C 1
ATOM 703 O O . LEU A 1 92 ? -4.188 -0.020 -15.283 1.00 98.25 92 LEU A O 1
ATOM 707 N N . ASP A 1 93 ? -6.398 0.062 -15.521 1.00 98.31 93 ASP A N 1
ATOM 708 C CA . ASP A 1 93 ? -6.602 -1.339 -15.099 1.00 98.31 93 ASP A CA 1
ATOM 709 C C . ASP A 1 93 ? -5.942 -2.363 -16.035 1.00 98.31 93 ASP A C 1
ATOM 711 O O . ASP A 1 93 ? -5.601 -3.476 -15.626 1.00 98.31 93 ASP A O 1
ATOM 715 N N . ASP A 1 94 ? -5.719 -1.998 -17.296 1.00 97.62 94 ASP A N 1
ATOM 716 C CA . ASP A 1 94 ? -4.989 -2.817 -18.257 1.00 97.62 94 ASP A CA 1
ATOM 717 C C . ASP A 1 94 ? -3.511 -3.002 -17.876 1.00 97.62 94 ASP A C 1
ATOM 719 O O . ASP A 1 94 ? -2.923 -4.022 -18.246 1.00 97.62 94 ASP A O 1
ATOM 723 N N . TRP A 1 95 ? -2.933 -2.102 -17.071 1.00 98.06 95 TRP A N 1
ATOM 724 C CA . TRP A 1 95 ? -1.556 -2.211 -16.578 1.00 98.06 95 TRP A CA 1
ATOM 725 C C . TRP A 1 95 ? -1.335 -3.462 -15.730 1.00 98.06 95 TRP A C 1
ATOM 727 O O . TRP A 1 95 ? -0.242 -4.019 -15.754 1.00 98.06 95 TRP A O 1
ATOM 737 N N . ALA A 1 96 ? -2.370 -3.975 -15.058 1.00 97.69 96 ALA A N 1
ATOM 738 C CA . ALA A 1 96 ? -2.286 -5.218 -14.289 1.00 97.69 96 ALA A CA 1
ATOM 739 C C . ALA A 1 96 ? -1.966 -6.457 -15.153 1.00 97.69 96 ALA A C 1
ATOM 741 O O . ALA A 1 96 ? -1.645 -7.523 -14.625 1.00 97.69 96 ALA A O 1
ATOM 742 N N . LYS A 1 97 ? -2.073 -6.354 -16.485 1.00 96.69 97 LYS A N 1
ATOM 743 C CA . LYS A 1 97 ? -1.774 -7.451 -17.418 1.00 96.69 97 LYS A CA 1
ATOM 744 C C . LYS A 1 97 ? -0.300 -7.522 -17.808 1.00 96.69 97 LYS A C 1
ATOM 746 O O . LYS A 1 97 ? 0.108 -8.557 -18.333 1.00 96.69 97 LYS A O 1
ATOM 751 N N . ASP A 1 98 ? 0.459 -6.460 -17.560 1.00 97.00 98 ASP A N 1
ATOM 752 C CA . ASP A 1 98 ? 1.876 -6.346 -17.884 1.00 97.00 98 ASP A CA 1
ATOM 753 C C . ASP A 1 98 ? 2.724 -6.361 -16.611 1.00 97.00 98 ASP A C 1
ATOM 755 O O . ASP A 1 98 ? 2.364 -5.772 -15.593 1.00 97.00 98 ASP A O 1
ATOM 759 N N . ARG A 1 99 ? 3.866 -7.047 -16.670 1.00 95.38 99 ARG A N 1
ATOM 760 C CA . ARG A 1 99 ? 4.698 -7.302 -15.496 1.00 95.38 99 ARG A CA 1
ATOM 761 C C . ARG A 1 99 ? 5.264 -6.027 -14.878 1.00 95.38 99 ARG A C 1
ATOM 763 O O . ARG A 1 99 ? 5.266 -5.924 -13.652 1.00 95.38 99 ARG A O 1
ATOM 770 N N . GLU A 1 100 ? 5.746 -5.079 -15.680 1.00 95.06 100 GLU A N 1
ATOM 771 C CA . GLU A 1 100 ? 6.321 -3.827 -15.170 1.00 95.06 100 GLU A CA 1
ATOM 772 C C . GLU A 1 100 ? 5.235 -2.827 -14.801 1.00 95.06 100 GLU A C 1
ATOM 774 O O . GLU A 1 100 ? 5.278 -2.208 -13.734 1.00 95.06 100 GLU A O 1
ATOM 779 N N . ARG A 1 101 ? 4.202 -2.716 -15.634 1.00 97.75 101 ARG A N 1
ATOM 780 C CA . ARG A 1 101 ? 3.116 -1.770 -15.371 1.00 97.75 101 ARG A CA 1
ATOM 781 C C . ARG A 1 101 ? 2.272 -2.169 -14.163 1.00 97.75 101 ARG A C 1
ATOM 783 O O . ARG A 1 101 ? 1.772 -1.279 -13.480 1.00 97.75 101 ARG A O 1
ATOM 790 N N . ALA A 1 102 ? 2.170 -3.458 -13.838 1.00 98.44 102 ALA A N 1
ATOM 791 C CA . ALA A 1 102 ? 1.521 -3.911 -12.610 1.00 98.44 102 ALA A CA 1
ATOM 792 C C . ALA A 1 102 ? 2.222 -3.364 -11.357 1.00 98.44 102 ALA A C 1
ATOM 794 O O . ALA A 1 102 ? 1.544 -2.905 -10.441 1.00 98.44 102 ALA A O 1
ATOM 795 N N . LEU A 1 103 ? 3.561 -3.337 -11.327 1.00 98.56 103 LEU A N 1
ATOM 796 C CA . LEU A 1 103 ? 4.311 -2.744 -10.215 1.00 98.56 103 LEU A CA 1
ATOM 797 C C . LEU A 1 103 ? 4.046 -1.236 -10.107 1.00 98.56 103 LEU A C 1
ATOM 799 O O . LEU A 1 103 ? 3.773 -0.734 -9.020 1.00 98.56 103 LEU A O 1
ATOM 803 N N . ALA A 1 104 ? 4.057 -0.520 -11.234 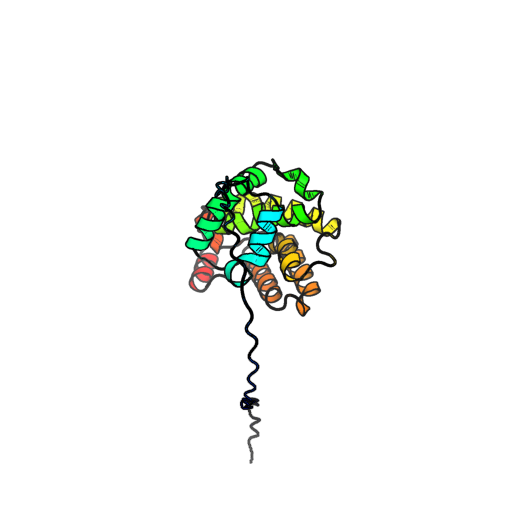1.00 98.56 104 ALA A N 1
ATOM 804 C CA . ALA A 1 104 ? 3.724 0.905 -11.255 1.00 98.56 104 ALA A CA 1
ATOM 805 C C . ALA A 1 104 ? 2.289 1.162 -10.757 1.00 98.56 104 ALA A C 1
ATOM 807 O O . ALA A 1 104 ? 2.055 2.069 -9.960 1.00 98.56 104 ALA A O 1
ATOM 808 N N . LEU A 1 105 ? 1.332 0.329 -11.174 1.00 98.81 105 LEU A N 1
ATOM 809 C CA . LEU A 1 105 ? -0.057 0.411 -10.733 1.00 98.81 105 LEU A CA 1
ATOM 810 C C . LEU A 1 105 ? -0.193 0.157 -9.224 1.00 98.81 105 LEU A C 1
ATOM 812 O O . LEU A 1 105 ? -0.953 0.857 -8.559 1.00 98.81 105 LEU A O 1
ATOM 816 N N . LEU A 1 106 ? 0.567 -0.786 -8.662 1.00 98.88 106 LEU A N 1
ATOM 817 C CA . LEU A 1 106 ? 0.608 -1.018 -7.215 1.00 98.88 106 LEU A CA 1
ATOM 818 C C . LEU A 1 106 ? 1.120 0.208 -6.456 1.00 98.88 106 LEU A C 1
ATOM 820 O O . LEU A 1 106 ? 0.503 0.604 -5.470 1.00 98.88 106 LEU A O 1
ATOM 824 N N . LEU A 1 107 ? 2.174 0.869 -6.940 1.00 98.81 107 LEU A N 1
ATOM 825 C CA . LEU A 1 107 ? 2.650 2.120 -6.340 1.00 98.81 107 LEU A CA 1
ATOM 826 C C . LEU A 1 107 ? 1.572 3.215 -6.382 1.00 98.81 107 LEU A C 1
ATOM 828 O O . LEU A 1 107 ? 1.360 3.897 -5.381 1.00 98.81 107 LEU A O 1
ATOM 832 N N . LEU A 1 108 ? 0.856 3.358 -7.502 1.00 98.81 108 LEU A N 1
ATOM 833 C CA . LEU A 1 108 ? -0.218 4.349 -7.667 1.00 98.81 108 LEU A CA 1
ATOM 834 C C . LEU A 1 108 ? -1.437 4.090 -6.774 1.00 98.81 108 LEU A C 1
ATOM 836 O O . LEU A 1 108 ? -2.112 5.042 -6.384 1.00 98.81 108 LEU A O 1
ATOM 840 N N . LEU A 1 109 ? -1.739 2.825 -6.477 1.00 98.88 109 LEU A N 1
ATOM 841 C CA . LEU A 1 109 ? -2.912 2.429 -5.694 1.00 98.88 109 LEU A CA 1
ATOM 842 C C . LEU A 1 109 ? -2.623 2.261 -4.201 1.00 98.88 109 LEU A C 1
ATOM 844 O O . LEU A 1 109 ? -3.543 2.407 -3.400 1.00 98.88 109 LEU A O 1
ATOM 848 N N . ASP A 1 110 ? -1.391 1.934 -3.821 1.00 98.75 110 ASP A N 1
ATOM 849 C CA . ASP A 1 110 ? -1.030 1.615 -2.439 1.00 98.75 110 ASP A CA 1
ATOM 850 C C . ASP A 1 110 ? -0.085 2.663 -1.839 1.00 98.75 110 ASP A C 1
ATOM 852 O O . ASP A 1 110 ? -0.404 3.275 -0.824 1.00 98.75 110 ASP A O 1
ATOM 856 N N . GLN A 1 111 ? 1.047 2.953 -2.476 1.00 98.38 111 GLN A N 1
ATOM 857 C CA . GLN A 1 111 ? 2.061 3.827 -1.877 1.00 98.38 111 GLN A CA 1
ATOM 858 C C . GLN A 1 111 ? 1.708 5.310 -2.015 1.00 98.38 111 GLN A C 1
ATOM 860 O O . GLN A 1 111 ? 1.529 6.011 -1.020 1.00 98.38 111 GLN A O 1
ATOM 865 N N . LEU A 1 112 ? 1.527 5.793 -3.243 1.00 98.44 112 LEU A N 1
ATOM 866 C CA . LEU A 1 112 ? 1.329 7.217 -3.509 1.00 98.44 112 LEU A CA 1
ATOM 867 C C . LEU A 1 112 ? 0.101 7.815 -2.797 1.00 98.44 112 LEU A C 1
ATOM 869 O O . LEU A 1 112 ? 0.218 8.936 -2.303 1.00 98.44 112 LEU A O 1
ATOM 873 N N . PRO A 1 113 ? -1.047 7.123 -2.646 1.00 98.56 113 PRO A N 1
ATOM 874 C CA . PRO A 1 113 ? -2.165 7.653 -1.867 1.00 98.56 113 PRO A CA 1
ATOM 875 C C . PRO A 1 113 ? -1.800 7.958 -0.406 1.00 98.56 113 PRO A C 1
ATOM 877 O O . PRO A 1 113 ? -2.293 8.942 0.153 1.00 98.56 113 PRO A O 1
ATOM 880 N N . ARG A 1 114 ? -0.895 7.175 0.200 1.00 97.81 114 ARG A N 1
ATOM 881 C CA . ARG A 1 114 ? -0.414 7.377 1.579 1.00 97.81 114 ARG A CA 1
ATOM 882 C C . ARG A 1 114 ? 0.467 8.620 1.708 1.00 97.81 114 ARG A C 1
ATOM 884 O O . ARG A 1 114 ? 0.435 9.250 2.760 1.00 97.81 114 ARG A O 1
ATOM 891 N N . ASN A 1 115 ? 1.177 9.015 0.651 1.00 97.81 115 ASN A N 1
ATOM 892 C CA . ASN A 1 115 ? 1.901 10.289 0.565 1.00 97.81 115 ASN A CA 1
ATOM 893 C C . ASN A 1 115 ? 0.965 11.468 0.247 1.00 97.81 115 ASN A C 1
ATOM 895 O O . ASN A 1 115 ? 0.981 12.501 0.913 1.00 97.81 115 ASN A O 1
ATOM 899 N N . LEU A 1 116 ? 0.117 11.326 -0.775 1.00 97.81 116 LEU A N 1
ATOM 900 C CA . LEU A 1 116 ? -0.666 12.435 -1.329 1.00 97.81 116 LEU A CA 1
ATOM 901 C C . LEU A 1 116 ? -1.839 12.856 -0.441 1.00 97.81 116 LEU A C 1
ATOM 903 O O . LEU A 1 116 ? -2.253 14.018 -0.507 1.00 97.81 116 LEU A O 1
ATOM 907 N N . PHE A 1 117 ? -2.380 11.938 0.363 1.00 97.81 117 PHE A N 1
ATOM 908 C CA . PHE A 1 117 ? -3.631 12.138 1.097 1.00 97.81 117 PHE A CA 1
ATOM 909 C C . PHE A 1 117 ? -3.513 11.839 2.598 1.00 97.81 117 PHE A C 1
ATOM 911 O O . PHE A 1 117 ? -4.485 11.395 3.221 1.00 97.81 117 PHE A O 1
ATOM 918 N N . ARG A 1 118 ? -2.329 12.082 3.183 1.00 95.81 118 ARG A N 1
ATOM 919 C CA . ARG A 1 118 ? -2.031 11.846 4.608 1.00 95.81 118 ARG A CA 1
ATOM 920 C C . ARG A 1 118 ? -3.143 12.339 5.532 1.00 95.81 118 ARG A C 1
ATOM 922 O O . ARG A 1 118 ? -3.669 13.437 5.371 1.00 95.81 118 ARG A O 1
ATOM 929 N N . GLY A 1 119 ? -3.482 11.515 6.521 1.00 95.12 119 GLY A N 1
ATOM 930 C CA . GLY A 1 119 ? -4.485 11.849 7.536 1.00 95.12 119 GLY A CA 1
ATOM 931 C C . GLY A 1 119 ? -5.935 11.847 7.042 1.00 95.12 119 GLY A C 1
ATOM 932 O O . GLY A 1 119 ? -6.823 12.211 7.807 1.00 95.12 119 GLY A O 1
ATOM 933 N N . THR A 1 120 ? -6.204 11.423 5.803 1.00 98.12 120 THR A N 1
ATOM 934 C CA . THR A 1 120 ? -7.563 11.371 5.244 1.00 98.12 120 THR A CA 1
ATOM 935 C C . THR A 1 120 ? -7.944 9.959 4.805 1.00 98.12 120 THR A C 1
ATOM 937 O O . THR A 1 120 ? -7.082 9.147 4.471 1.00 98.12 120 THR A O 1
ATOM 940 N N . ALA A 1 121 ? -9.247 9.675 4.724 1.00 98.25 121 ALA A N 1
ATOM 941 C CA . ALA A 1 121 ? -9.758 8.407 4.199 1.00 98.25 121 ALA A CA 1
ATOM 942 C C . ALA A 1 121 ? -9.269 8.092 2.771 1.00 98.25 121 ALA A C 1
ATOM 944 O O . ALA A 1 121 ? -9.150 6.923 2.405 1.00 98.25 121 ALA A O 1
ATOM 945 N N . ARG A 1 122 ? -8.939 9.118 1.967 1.00 98.12 122 ARG A N 1
ATOM 946 C CA . ARG A 1 122 ? -8.436 8.940 0.595 1.00 98.12 122 ARG A CA 1
ATOM 947 C C . ARG A 1 122 ? -7.102 8.195 0.539 1.00 98.12 122 ARG A C 1
ATOM 949 O O . ARG A 1 122 ? -6.851 7.542 -0.465 1.00 98.12 122 ARG A O 1
ATOM 956 N N . ALA A 1 123 ? -6.297 8.222 1.605 1.00 98.31 123 ALA A N 1
ATOM 957 C CA . ALA A 1 123 ? -5.051 7.456 1.678 1.00 98.31 123 ALA A CA 1
ATOM 958 C C . ALA A 1 123 ? -5.265 5.933 1.614 1.00 98.31 123 ALA A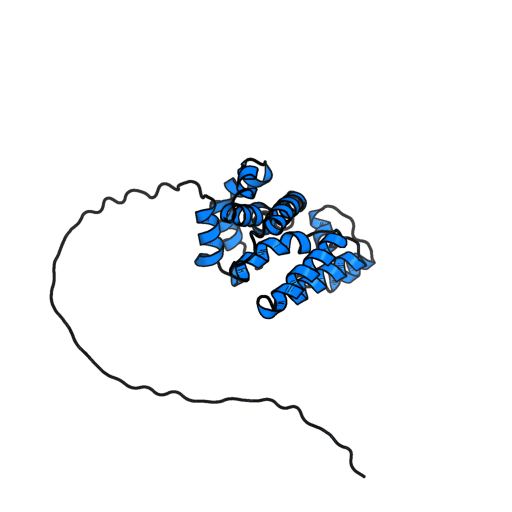 C 1
ATOM 960 O O . ALA A 1 123 ? -4.337 5.210 1.274 1.00 98.31 123 ALA A O 1
ATOM 961 N N . PHE A 1 124 ? -6.476 5.459 1.929 1.00 98.56 124 PHE A N 1
ATOM 962 C CA . PHE A 1 124 ? -6.819 4.034 2.005 1.00 98.56 124 PHE A CA 1
ATOM 963 C C . PHE A 1 124 ? -7.883 3.618 0.979 1.00 98.56 124 PHE A C 1
ATOM 965 O O . PHE A 1 124 ? -8.223 2.441 0.874 1.00 98.56 124 PHE A O 1
ATOM 972 N N . ALA A 1 125 ? -8.448 4.574 0.234 1.00 98.50 125 ALA A N 1
ATOM 973 C CA . ALA A 1 125 ? -9.617 4.352 -0.619 1.00 98.50 125 ALA A CA 1
ATOM 974 C C . ALA A 1 125 ? -9.365 3.333 -1.744 1.00 98.50 125 ALA A C 1
ATOM 976 O O . ALA A 1 125 ? -10.292 2.668 -2.204 1.00 98.50 125 ALA A O 1
ATOM 977 N N . THR A 1 126 ? -8.111 3.190 -2.170 1.00 98.81 126 THR A N 1
ATOM 978 C CA . THR A 1 126 ? -7.674 2.279 -3.233 1.00 98.81 126 THR A CA 1
ATOM 979 C C . THR A 1 126 ? -7.059 0.976 -2.715 1.00 98.81 126 THR A C 1
ATOM 981 O O . THR A 1 126 ? -6.709 0.126 -3.532 1.00 98.81 126 THR A O 1
ATOM 984 N N . ASP A 1 127 ? -6.995 0.754 -1.394 1.00 98.81 127 ASP A N 1
ATOM 985 C CA . ASP A 1 127 ? -6.347 -0.424 -0.787 1.00 98.81 127 ASP A CA 1
ATOM 986 C C . ASP A 1 127 ? -6.940 -1.745 -1.310 1.00 98.81 127 ASP A C 1
ATOM 988 O O . ASP A 1 127 ? -6.212 -2.667 -1.673 1.00 98.81 127 ASP A O 1
ATOM 992 N N . ALA A 1 128 ? -8.272 -1.846 -1.401 1.00 98.69 128 ALA A N 1
ATOM 993 C CA . ALA A 1 128 ? -8.932 -3.053 -1.910 1.00 98.69 128 ALA A CA 1
ATOM 994 C C . ALA A 1 128 ? -8.550 -3.350 -3.371 1.00 98.69 128 ALA A C 1
ATOM 996 O O . ALA A 1 128 ? -8.344 -4.503 -3.751 1.00 98.69 128 ALA A O 1
ATOM 997 N N . LYS A 1 129 ? -8.402 -2.299 -4.184 1.00 98.81 129 LYS A N 1
ATOM 998 C CA . LYS A 1 129 ? -7.986 -2.420 -5.580 1.00 98.81 129 LYS A CA 1
ATOM 999 C C . LYS A 1 129 ? -6.514 -2.809 -5.693 1.00 98.81 129 LYS A C 1
ATOM 1001 O O . LYS A 1 129 ? -6.187 -3.685 -6.490 1.00 98.81 129 LYS A O 1
ATOM 1006 N N . ALA A 1 130 ? -5.646 -2.229 -4.864 1.00 98.88 130 ALA A N 1
ATOM 1007 C CA . ALA A 1 130 ? -4.243 -2.622 -4.784 1.00 98.88 130 ALA A CA 1
ATOM 1008 C C . ALA A 1 130 ? -4.094 -4.115 -4.449 1.00 98.88 130 ALA A C 1
ATOM 1010 O O . ALA A 1 130 ? -3.338 -4.816 -5.118 1.00 98.88 130 ALA A O 1
ATOM 1011 N N . ARG A 1 131 ? -4.870 -4.638 -3.488 1.00 98.81 131 ARG A N 1
ATOM 1012 C CA . ARG A 1 131 ? -4.867 -6.073 -3.139 1.00 98.81 131 ARG A CA 1
ATOM 1013 C C . ARG A 1 131 ? -5.338 -6.978 -4.274 1.00 98.81 131 ARG A C 1
ATOM 1015 O O . ARG A 1 131 ? -4.763 -8.049 -4.479 1.00 98.81 131 ARG A O 1
ATOM 1022 N N . ALA A 1 132 ? -6.350 -6.555 -5.031 1.00 98.75 132 ALA A N 1
ATOM 1023 C CA . ALA A 1 132 ? -6.803 -7.294 -6.207 1.00 98.75 132 ALA A CA 1
ATOM 1024 C C . ALA A 1 132 ? -5.705 -7.364 -7.284 1.00 98.75 132 ALA A C 1
ATOM 1026 O O . ALA A 1 132 ? -5.417 -8.446 -7.799 1.00 98.75 132 ALA A O 1
ATOM 1027 N N . VAL A 1 133 ? -5.039 -6.238 -7.570 1.00 98.81 133 VAL A N 1
ATOM 1028 C CA . VAL A 1 133 ? -3.906 -6.185 -8.512 1.00 98.81 133 VAL A CA 1
ATOM 1029 C C . VAL A 1 133 ? -2.741 -7.042 -8.016 1.00 98.81 133 VAL A C 1
ATOM 1031 O O . VAL A 1 133 ? -2.204 -7.834 -8.788 1.00 98.81 133 VAL A O 1
ATOM 1034 N N . ALA A 1 134 ? -2.384 -6.943 -6.734 1.00 98.81 134 ALA A N 1
ATOM 1035 C CA . ALA A 1 134 ? -1.300 -7.722 -6.141 1.00 98.81 134 ALA A CA 1
ATOM 1036 C C . ALA A 1 134 ? -1.580 -9.224 -6.215 1.00 98.81 134 ALA A C 1
ATOM 1038 O O . ALA A 1 134 ? -0.699 -9.991 -6.581 1.00 98.81 134 ALA A O 1
ATOM 1039 N N . THR A 1 135 ? -2.818 -9.645 -5.943 1.00 98.75 135 THR A N 1
ATOM 1040 C CA . THR A 1 135 ? -3.215 -11.055 -6.060 1.00 98.75 135 THR A CA 1
ATOM 1041 C C . THR A 1 135 ? -3.005 -11.567 -7.480 1.00 98.75 135 THR A C 1
ATOM 1043 O O . THR A 1 135 ? -2.289 -12.545 -7.661 1.00 98.75 135 THR A O 1
ATOM 1046 N N . VAL A 1 136 ? -3.529 -10.863 -8.489 1.00 98.31 136 VAL A N 1
ATOM 1047 C CA . VAL A 1 136 ? -3.356 -11.25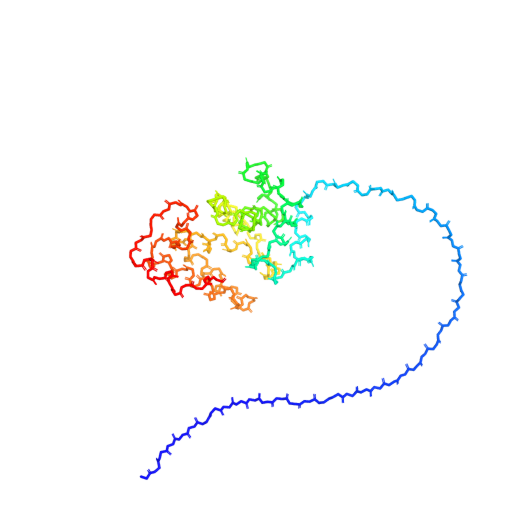7 -9.898 1.00 98.31 136 VAL A CA 1
ATOM 1048 C C . VAL A 1 136 ? -1.882 -11.261 -10.308 1.00 98.31 136 VAL A C 1
ATOM 1050 O O . VAL A 1 136 ? -1.457 -12.140 -11.055 1.00 98.31 136 VAL A O 1
ATOM 1053 N N . ALA A 1 137 ? -1.094 -10.292 -9.842 1.00 98.44 137 ALA A N 1
ATOM 1054 C CA . ALA A 1 137 ? 0.328 -10.211 -10.149 1.00 98.44 137 ALA A CA 1
ATOM 1055 C C . ALA A 1 137 ? 1.120 -11.385 -9.547 1.00 98.44 137 ALA A C 1
ATOM 1057 O O . ALA A 1 137 ? 1.932 -11.985 -10.252 1.00 98.44 137 ALA A O 1
ATOM 1058 N N . LEU A 1 138 ? 0.851 -11.748 -8.289 1.00 98.38 138 LEU A N 1
ATOM 1059 C CA . LEU A 1 138 ? 1.471 -12.900 -7.626 1.00 98.38 138 LEU A CA 1
ATOM 1060 C C . LEU A 1 138 ? 1.047 -14.225 -8.273 1.00 98.38 138 LEU A C 1
ATOM 1062 O O . LEU A 1 138 ? 1.892 -15.078 -8.524 1.00 98.38 138 LEU A O 1
ATOM 1066 N N . ASP A 1 139 ? -0.230 -14.378 -8.634 1.00 98.00 139 ASP A N 1
ATOM 1067 C CA . ASP A 1 139 ? -0.727 -15.579 -9.327 1.00 98.00 139 ASP A CA 1
ATOM 1068 C C . ASP A 1 139 ? -0.061 -15.770 -10.703 1.00 98.00 139 ASP A C 1
ATOM 1070 O O . ASP A 1 139 ? 0.061 -16.889 -11.204 1.00 98.00 139 ASP A O 1
ATOM 1074 N N . ARG A 1 140 ? 0.396 -14.673 -11.320 1.00 97.75 140 ARG A N 1
ATOM 1075 C CA . ARG A 1 140 ? 1.157 -14.666 -12.579 1.00 97.75 140 ARG A CA 1
ATOM 1076 C C . ARG A 1 140 ? 2.675 -14.732 -12.383 1.00 97.75 140 ARG A C 1
ATOM 1078 O O . ARG A 1 140 ? 3.400 -14.724 -13.378 1.00 97.75 140 ARG A O 1
ATOM 1085 N N . GLY A 1 141 ? 3.162 -14.763 -11.143 1.00 97.94 141 GLY A N 1
ATOM 1086 C CA . GLY A 1 141 ? 4.591 -14.763 -10.819 1.00 97.94 141 GLY A CA 1
ATOM 1087 C C . GLY A 1 141 ? 5.320 -13.484 -11.241 1.00 97.94 141 GLY A C 1
ATOM 1088 O O . GLY A 1 141 ? 6.486 -13.534 -11.629 1.00 97.94 141 GLY A O 1
ATOM 1089 N N . PHE A 1 142 ? 4.646 -12.331 -11.235 1.00 97.88 142 PHE A N 1
ATOM 1090 C CA . PHE A 1 142 ? 5.251 -11.052 -11.638 1.00 97.88 142 PHE A CA 1
ATOM 1091 C C . PHE A 1 142 ? 6.283 -10.518 -10.638 1.00 97.88 142 PHE A C 1
ATOM 1093 O O . PHE A 1 142 ? 7.088 -9.652 -10.996 1.00 97.88 142 PHE A O 1
ATOM 1100 N N . ASP A 1 143 ? 6.271 -11.032 -9.413 1.00 97.12 143 ASP A N 1
ATOM 1101 C CA . ASP A 1 143 ? 7.249 -10.779 -8.362 1.00 97.12 143 ASP A CA 1
ATOM 1102 C C . ASP A 1 143 ? 8.510 -11.652 -8.497 1.00 97.12 143 ASP A C 1
ATOM 1104 O O . ASP A 1 143 ? 9.591 -11.203 -8.122 1.00 97.12 143 ASP A O 1
ATOM 1108 N N . ALA A 1 144 ? 8.412 -12.860 -9.060 1.00 92.94 144 ALA A N 1
ATOM 1109 C CA . ALA A 1 144 ? 9.541 -13.787 -9.200 1.00 92.94 144 ALA A CA 1
ATOM 1110 C C . ALA A 1 144 ? 10.726 -13.149 -9.948 1.00 92.94 144 ALA A C 1
ATOM 1112 O O . ALA A 1 144 ? 10.519 -12.375 -10.871 1.00 92.94 144 ALA A O 1
ATOM 1113 N N . ASP A 1 145 ? 11.973 -13.460 -9.585 1.00 87.50 145 ASP A N 1
ATOM 1114 C CA . ASP A 1 145 ? 13.201 -12.937 -10.225 1.00 87.50 145 ASP A CA 1
ATOM 1115 C C . ASP A 1 145 ? 13.368 -11.401 -10.228 1.00 87.50 145 ASP A C 1
ATOM 1117 O O . ASP A 1 145 ? 14.218 -10.863 -10.942 1.00 87.50 145 ASP A O 1
ATOM 1121 N N . ARG A 1 146 ? 12.580 -10.661 -9.436 1.00 93.62 146 ARG A N 1
ATOM 1122 C CA . ARG A 1 146 ? 12.785 -9.221 -9.225 1.00 93.62 146 ARG A CA 1
ATOM 1123 C C . ARG A 1 146 ? 13.742 -8.941 -8.061 1.00 93.62 146 ARG A C 1
ATOM 1125 O O . ARG A 1 146 ? 13.760 -9.701 -7.086 1.00 93.62 146 ARG A O 1
ATOM 1132 N N . PRO A 1 147 ? 14.444 -7.788 -8.083 1.00 95.56 147 PRO A N 1
ATOM 1133 C CA . PRO A 1 147 ? 15.115 -7.266 -6.898 1.00 95.56 147 PRO A CA 1
ATOM 1134 C C . PRO A 1 147 ? 14.168 -7.247 -5.693 1.00 95.56 147 PRO A C 1
ATOM 1136 O O . PRO A 1 147 ? 12.994 -6.889 -5.822 1.00 95.56 147 PRO A O 1
ATOM 1139 N N . ALA A 1 148 ? 14.673 -7.625 -4.518 1.00 95.06 148 ALA A N 1
ATOM 1140 C CA . ALA A 1 148 ? 13.882 -7.734 -3.292 1.00 95.06 148 ALA A CA 1
ATOM 1141 C C . ALA A 1 148 ? 13.097 -6.450 -2.972 1.00 95.06 148 ALA A C 1
ATOM 1143 O O . ALA A 1 148 ? 11.912 -6.503 -2.649 1.00 95.06 148 ALA A O 1
ATOM 1144 N N . GLU A 1 149 ? 13.732 -5.298 -3.175 1.00 94.06 149 GLU A N 1
ATOM 1145 C CA . GLU A 1 149 ? 13.138 -3.974 -2.987 1.00 94.06 149 GLU A CA 1
ATOM 1146 C C . GLU A 1 149 ? 11.925 -3.708 -3.887 1.00 94.0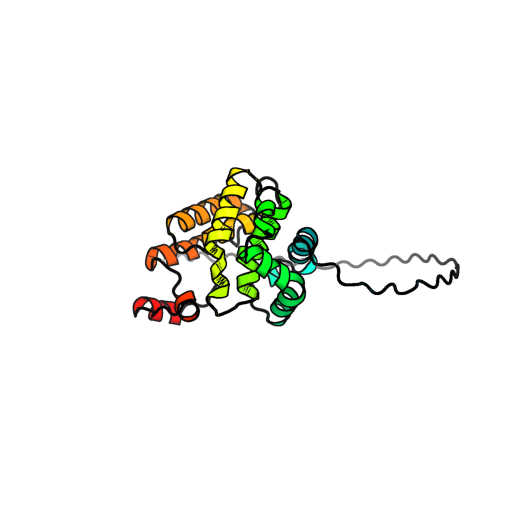6 149 GLU A C 1
ATOM 1148 O O . GLU A 1 149 ? 11.014 -2.995 -3.488 1.00 94.06 149 GLU A O 1
ATOM 1153 N N . GLN A 1 150 ? 11.862 -4.305 -5.079 1.00 97.19 150 GLN A N 1
ATOM 1154 C CA . GLN A 1 150 ? 10.679 -4.215 -5.937 1.00 97.19 150 GLN A CA 1
ATOM 1155 C C . GLN A 1 150 ? 9.606 -5.224 -5.522 1.00 97.19 150 GLN A C 1
ATOM 1157 O O . GLN A 1 150 ? 8.420 -4.895 -5.532 1.00 97.19 150 GLN A O 1
ATOM 1162 N N . ARG A 1 151 ? 10.010 -6.442 -5.125 1.00 96.94 151 ARG A N 1
ATOM 1163 C CA . ARG A 1 151 ? 9.088 -7.490 -4.642 1.00 96.94 151 ARG A CA 1
ATOM 1164 C C . ARG A 1 151 ? 8.283 -7.041 -3.434 1.00 96.94 151 ARG A C 1
ATOM 1166 O O . ARG A 1 151 ? 7.092 -7.325 -3.361 1.00 96.94 151 ARG A O 1
ATOM 1173 N N . LEU A 1 152 ? 8.911 -6.267 -2.551 1.00 97.56 152 LEU A N 1
ATOM 1174 C CA . LEU A 1 152 ? 8.271 -5.604 -1.418 1.00 97.56 152 LEU A CA 1
ATOM 1175 C C . LEU A 1 152 ? 6.900 -5.006 -1.777 1.00 97.56 152 LEU A C 1
ATOM 1177 O O . LEU A 1 152 ? 5.917 -5.236 -1.072 1.00 97.56 152 LEU A O 1
ATOM 1181 N N . PHE A 1 153 ? 6.815 -4.290 -2.899 1.00 98.44 153 PHE A N 1
ATOM 1182 C CA . PHE A 1 153 ? 5.617 -3.549 -3.296 1.00 98.44 153 PHE A CA 1
ATOM 1183 C C . PHE A 1 153 ? 4.475 -4.430 -3.825 1.00 98.44 153 PHE A C 1
ATOM 1185 O O . PHE A 1 153 ? 3.340 -3.967 -3.911 1.00 98.44 153 PHE A O 1
ATOM 1192 N N . PHE A 1 154 ? 4.732 -5.713 -4.097 1.00 98.62 154 PHE A N 1
ATOM 1193 C CA . PHE A 1 154 ? 3.684 -6.711 -4.331 1.00 98.62 154 PHE A CA 1
ATOM 1194 C C . PHE A 1 154 ? 3.095 -7.259 -3.025 1.00 98.62 154 PHE A C 1
ATOM 1196 O O . PHE A 1 154 ? 1.980 -7.777 -3.027 1.00 98.62 154 PHE A O 1
ATOM 1203 N N . TYR A 1 155 ? 3.819 -7.157 -1.907 1.00 98.69 155 TYR A N 1
ATOM 1204 C CA . TYR A 1 155 ? 3.432 -7.775 -0.636 1.00 98.69 155 TYR A CA 1
ATOM 1205 C C . TYR A 1 155 ? 2.754 -6.783 0.317 1.00 98.69 155 TYR A C 1
ATOM 1207 O O . TYR A 1 155 ? 1.799 -7.140 1.010 1.00 98.69 155 TYR A O 1
ATOM 1215 N N . VAL A 1 156 ? 3.208 -5.524 0.335 1.00 98.44 156 VAL A N 1
ATOM 1216 C CA . VAL A 1 156 ? 2.665 -4.479 1.225 1.00 98.44 156 VAL A CA 1
ATOM 1217 C C . VAL A 1 156 ? 1.152 -4.232 1.104 1.00 98.44 156 VAL A C 1
ATOM 1219 O O . VAL A 1 156 ? 0.556 -3.953 2.145 1.00 98.44 156 VAL A O 1
ATOM 1222 N N . PRO A 1 157 ? 0.462 -4.429 -0.045 1.00 98.81 157 PRO A N 1
ATOM 1223 C CA . PRO A 1 157 ? -0.996 -4.287 -0.081 1.00 98.81 157 PRO A CA 1
ATOM 1224 C C . PRO A 1 157 ? -1.724 -5.236 0.883 1.00 98.81 157 PRO A C 1
ATOM 1226 O O . PRO A 1 157 ? -2.752 -4.867 1.454 1.00 98.81 157 PRO A O 1
ATOM 1229 N N . PHE A 1 158 ? -1.188 -6.443 1.106 1.00 98.88 158 PHE A N 1
ATOM 1230 C CA . PHE A 1 158 ? -1.730 -7.393 2.084 1.00 98.88 158 PHE A CA 1
ATOM 1231 C C . PHE A 1 158 ? -1.418 -6.958 3.519 1.00 98.88 158 PHE A C 1
ATOM 1233 O O . PHE A 1 158 ? -2.301 -6.992 4.374 1.00 98.88 158 PHE A O 1
ATOM 1240 N N . MET A 1 159 ? -0.202 -6.453 3.770 1.00 98.62 159 MET A N 1
ATOM 1241 C CA . MET A 1 159 ? 0.185 -5.862 5.062 1.00 98.62 159 MET A CA 1
ATOM 1242 C C . MET A 1 159 ? -0.720 -4.685 5.451 1.00 98.62 159 MET A C 1
ATOM 1244 O O . MET A 1 159 ? -0.988 -4.458 6.629 1.00 98.62 159 MET A O 1
ATOM 1248 N N . HIS A 1 160 ? -1.231 -3.952 4.467 1.00 98.69 160 HIS A N 1
ATOM 1249 C CA . HIS A 1 160 ? -2.138 -2.835 4.676 1.00 98.69 160 HIS A CA 1
ATOM 1250 C C . HIS A 1 160 ? -3.613 -3.220 4.842 1.00 98.69 160 HIS A C 1
ATOM 1252 O O . HIS A 1 160 ? -4.425 -2.327 5.101 1.00 98.69 160 HIS A O 1
ATOM 1258 N N . SER A 1 161 ? -3.979 -4.494 4.703 1.00 98.69 161 SER A N 1
ATOM 1259 C CA . SER A 1 161 ? -5.365 -4.939 4.846 1.00 98.69 161 SER A CA 1
ATOM 1260 C C . SER A 1 161 ? -5.830 -4.953 6.302 1.00 98.69 161 SER A C 1
ATOM 1262 O O . SER A 1 161 ? -5.073 -5.319 7.195 1.00 98.69 161 SER A O 1
ATOM 1264 N N . GLU A 1 162 ? -7.100 -4.627 6.541 1.00 98.62 162 GLU A N 1
ATOM 1265 C CA . GLU A 1 162 ? -7.777 -4.861 7.828 1.00 98.62 162 GLU A CA 1
ATOM 1266 C C . GLU A 1 162 ? -8.520 -6.215 7.825 1.00 98.62 162 GLU A C 1
ATOM 1268 O O . GLU A 1 162 ? -9.601 -6.340 8.388 1.00 98.62 162 GLU A O 1
ATOM 1273 N N . ASP A 1 163 ? -7.950 -7.223 7.157 1.00 98.69 163 ASP A N 1
ATOM 1274 C CA . ASP A 1 163 ? -8.446 -8.602 7.106 1.00 98.69 163 ASP A CA 1
ATOM 1275 C C . ASP A 1 163 ? -7.358 -9.572 7.593 1.00 98.69 163 ASP A C 1
ATOM 1277 O O . ASP A 1 163 ? -6.194 -9.463 7.201 1.00 98.69 163 ASP A O 1
ATOM 1281 N N . LEU A 1 164 ? -7.720 -10.514 8.469 1.00 98.62 164 LEU A N 1
ATOM 1282 C CA . LEU A 1 164 ? -6.746 -11.412 9.094 1.00 98.62 164 LEU A CA 1
ATOM 1283 C C . LEU A 1 164 ? -6.128 -12.406 8.098 1.00 98.62 164 LEU A C 1
ATOM 1285 O O . LEU A 1 164 ? -4.940 -12.701 8.212 1.00 98.62 164 LEU A O 1
ATOM 1289 N N . ALA A 1 165 ? -6.881 -12.884 7.104 1.00 98.69 165 ALA A N 1
ATOM 1290 C CA . ALA A 1 165 ? -6.353 -13.811 6.104 1.00 98.69 165 ALA A CA 1
ATOM 1291 C C . ALA A 1 165 ? -5.343 -13.110 5.181 1.00 98.69 165 ALA A C 1
ATOM 1293 O O . ALA A 1 165 ? -4.307 -13.686 4.835 1.00 98.69 165 ALA A O 1
ATOM 1294 N N . ASP A 1 166 ? -5.592 -11.842 4.843 1.00 98.81 166 ASP A N 1
ATOM 1295 C CA . ASP A 1 166 ? -4.606 -11.007 4.152 1.00 98.81 166 ASP A CA 1
ATOM 1296 C C . ASP A 1 166 ? -3.341 -10.803 5.008 1.00 98.81 166 ASP A C 1
ATOM 1298 O O . ASP A 1 166 ? -2.226 -10.853 4.485 1.00 98.81 166 ASP A O 1
ATOM 1302 N N . GLN A 1 167 ? -3.475 -10.627 6.327 1.00 98.81 167 GLN A N 1
ATOM 1303 C CA . GLN A 1 167 ? -2.318 -10.508 7.223 1.00 98.81 167 GLN A CA 1
ATOM 1304 C C . GLN A 1 167 ? -1.515 -11.809 7.334 1.00 98.81 167 GLN A C 1
ATOM 1306 O O . GLN A 1 167 ? -0.283 -11.770 7.308 1.00 98.81 167 GLN A O 1
ATOM 1311 N N . ASP A 1 168 ? -2.182 -12.963 7.398 1.00 98.81 168 ASP A N 1
ATOM 1312 C CA . ASP A 1 168 ? -1.522 -14.271 7.349 1.00 98.81 168 ASP A CA 1
ATOM 1313 C C . ASP A 1 168 ? -0.747 -14.443 6.031 1.00 98.81 168 ASP A C 1
ATOM 1315 O O . ASP A 1 168 ? 0.418 -14.857 6.037 1.00 98.81 168 ASP A O 1
ATOM 1319 N N . ARG A 1 169 ? -1.350 -14.045 4.900 1.00 98.69 169 ARG A N 1
ATOM 1320 C CA . ARG A 1 169 ? -0.688 -14.047 3.586 1.00 98.69 169 ARG A CA 1
ATOM 1321 C C . ARG A 1 169 ? 0.520 -13.113 3.555 1.00 98.69 169 ARG A C 1
ATOM 1323 O O . ARG A 1 169 ? 1.574 -13.511 3.064 1.00 98.69 169 ARG A O 1
ATOM 1330 N N . SER A 1 170 ? 0.390 -11.901 4.092 1.00 98.75 170 SER A N 1
ATOM 1331 C CA . SER A 1 170 ? 1.488 -10.935 4.214 1.00 98.75 170 SER A CA 1
ATOM 1332 C C . SER A 1 170 ? 2.670 -11.543 4.973 1.00 98.75 170 SER A C 1
ATOM 1334 O O . SER A 1 170 ? 3.785 -11.594 4.452 1.00 98.75 170 SER A O 1
ATOM 1336 N N . VAL A 1 171 ? 2.425 -12.093 6.166 1.00 98.75 171 VAL A N 1
ATOM 1337 C CA . VAL A 1 171 ? 3.469 -12.731 6.982 1.00 98.75 171 VAL A CA 1
ATOM 1338 C C . VAL A 1 171 ? 4.134 -13.886 6.236 1.00 98.75 171 VAL A C 1
ATOM 1340 O O . VAL A 1 171 ? 5.360 -13.971 6.249 1.00 98.75 171 VAL A O 1
ATOM 1343 N N . ALA A 1 172 ? 3.371 -14.734 5.541 1.00 98.62 172 ALA A N 1
ATOM 1344 C CA . ALA A 1 172 ? 3.931 -15.836 4.760 1.00 98.62 172 ALA A CA 1
ATOM 1345 C C . ALA A 1 172 ? 4.843 -15.353 3.615 1.00 98.62 172 ALA A C 1
ATOM 1347 O O . ALA A 1 172 ? 5.944 -15.882 3.445 1.00 98.62 172 ALA A O 1
ATOM 1348 N N . LEU A 1 173 ? 4.426 -14.324 2.866 1.00 98.31 173 LEU A N 1
ATOM 1349 C CA . LEU A 1 173 ? 5.221 -13.731 1.781 1.00 98.31 173 LEU A CA 1
ATOM 1350 C C . LEU A 1 173 ? 6.534 -13.136 2.306 1.00 98.31 173 LEU A C 1
ATOM 1352 O O . LEU A 1 173 ? 7.610 -13.419 1.775 1.00 98.31 173 LEU A O 1
ATOM 1356 N N . PHE A 1 174 ? 6.468 -12.352 3.385 1.00 98.19 174 PHE A N 1
ATOM 1357 C CA . PHE A 1 174 ? 7.663 -11.751 3.977 1.00 98.19 174 PHE A CA 1
ATOM 1358 C C . PHE A 1 174 ? 8.565 -12.767 4.680 1.00 98.19 174 PHE A C 1
ATOM 1360 O O . PHE A 1 174 ? 9.779 -12.583 4.669 1.00 98.19 174 PHE A O 1
ATOM 1367 N N . ALA A 1 175 ? 8.017 -13.846 5.247 1.00 97.81 175 ALA A N 1
ATOM 1368 C CA . ALA A 1 175 ? 8.812 -14.942 5.800 1.00 97.81 175 ALA A CA 1
ATOM 1369 C C . ALA A 1 175 ? 9.622 -15.640 4.699 1.00 97.81 175 ALA A C 1
ATOM 1371 O O . ALA A 1 175 ? 10.821 -15.864 4.856 1.00 97.81 175 ALA A O 1
ATOM 1372 N N . ALA A 1 176 ? 8.989 -15.927 3.556 1.00 96.38 176 ALA A N 1
ATOM 1373 C CA . ALA A 1 176 ? 9.660 -16.537 2.410 1.00 96.38 176 ALA A CA 1
ATOM 1374 C C . ALA A 1 176 ? 10.775 -15.642 1.836 1.00 96.38 176 ALA A C 1
ATOM 1376 O O . ALA A 1 176 ? 11.795 -16.149 1.374 1.00 96.38 176 ALA A O 1
ATOM 1377 N N . ALA A 1 177 ? 10.610 -14.318 1.907 1.00 95.38 177 ALA A N 1
ATOM 1378 C CA . ALA A 1 177 ? 11.591 -13.336 1.444 1.00 95.38 177 ALA A CA 1
ATOM 1379 C C . ALA A 1 177 ? 12.529 -12.809 2.551 1.00 95.38 177 ALA A C 1
ATOM 1381 O O . ALA A 1 177 ? 13.306 -11.889 2.297 1.00 95.38 177 ALA A O 1
ATOM 1382 N N . GLN A 1 178 ? 12.487 -13.354 3.773 1.00 94.69 178 GLN A N 1
ATOM 1383 C CA . GLN A 1 178 ? 13.120 -12.741 4.951 1.00 94.69 178 GLN A CA 1
ATOM 1384 C C . GLN A 1 178 ? 14.637 -12.559 4.811 1.00 94.69 178 GLN A C 1
ATOM 1386 O O . GLN A 1 178 ? 15.185 -11.585 5.322 1.00 94.69 178 GLN A O 1
ATOM 1391 N N . ALA A 1 179 ? 15.322 -13.475 4.120 1.00 95.38 179 ALA A N 1
ATOM 1392 C CA . ALA A 1 179 ? 16.763 -13.370 3.895 1.00 95.38 179 ALA A CA 1
ATOM 1393 C C . ALA A 1 179 ? 17.144 -12.119 3.081 1.00 95.38 179 ALA A C 1
ATOM 1395 O O . ALA A 1 179 ? 18.229 -11.574 3.265 1.00 95.38 179 ALA A O 1
ATOM 1396 N N . GLU A 1 180 ? 16.246 -11.659 2.210 1.00 94.75 180 GLU A N 1
ATOM 1397 C CA . GLU A 1 180 ? 16.462 -10.523 1.313 1.00 94.75 180 GLU A CA 1
ATOM 1398 C C . GLU A 1 180 ? 15.732 -9.252 1.782 1.00 94.75 180 GLU A C 1
ATOM 1400 O O . GLU A 1 180 ? 16.154 -8.147 1.457 1.00 94.75 180 GLU A O 1
ATOM 1405 N N . LEU A 1 181 ? 14.672 -9.399 2.585 1.00 92.38 181 LEU A N 1
ATOM 1406 C CA . LEU A 1 181 ? 13.894 -8.317 3.203 1.00 92.38 181 LEU A CA 1
ATOM 1407 C C . LEU A 1 181 ? 13.873 -8.434 4.744 1.00 92.38 181 LEU A C 1
ATOM 1409 O O . LEU A 1 181 ? 12.796 -8.503 5.351 1.00 92.38 181 LEU A O 1
ATOM 1413 N N . PRO A 1 182 ? 15.040 -8.455 5.421 1.00 92.50 182 PRO A N 1
ATOM 1414 C CA . PRO A 1 182 ? 15.117 -8.751 6.854 1.00 92.50 182 PRO A CA 1
ATOM 1415 C C . PRO A 1 182 ? 14.444 -7.689 7.731 1.00 92.50 182 PRO A C 1
ATOM 1417 O O . PRO A 1 182 ? 13.993 -7.998 8.833 1.00 92.50 182 PRO A O 1
ATOM 1420 N N . VAL A 1 183 ? 14.356 -6.449 7.242 1.00 92.88 183 VAL A N 1
ATOM 1421 C CA . VAL A 1 183 ? 13.720 -5.330 7.951 1.00 92.88 183 VAL A CA 1
ATOM 1422 C C . VAL A 1 183 ? 12.193 -5.410 7.868 1.00 92.88 183 VAL A C 1
ATOM 1424 O O . VAL A 1 183 ? 11.514 -5.050 8.823 1.00 92.88 183 VAL A O 1
ATOM 1427 N N . ASN A 1 184 ? 11.636 -5.926 6.770 1.00 95.38 184 ASN A N 1
ATOM 1428 C CA . ASN A 1 184 ? 10.198 -5.864 6.486 1.00 95.38 184 ASN A CA 1
ATOM 1429 C C . ASN A 1 184 ? 9.396 -6.992 7.146 1.00 95.38 184 ASN A C 1
ATOM 1431 O O . ASN A 1 184 ? 8.231 -6.795 7.487 1.00 95.38 184 ASN A O 1
ATOM 1435 N N . TYR A 1 185 ? 10.002 -8.162 7.370 1.00 96.44 185 TYR A N 1
ATOM 1436 C CA . TYR A 1 185 ? 9.312 -9.273 8.033 1.00 96.44 185 TYR A CA 1
ATOM 1437 C C . TYR A 1 185 ? 8.823 -8.937 9.458 1.00 96.44 185 TYR A C 1
ATOM 1439 O O . TYR A 1 185 ? 7.649 -9.182 9.746 1.00 96.44 185 TYR A O 1
ATOM 1447 N N . PRO A 1 186 ? 9.632 -8.314 10.340 1.00 96.75 186 PRO A N 1
ATOM 1448 C CA . PRO A 1 186 ? 9.149 -7.829 11.634 1.00 96.75 186 PRO A CA 1
ATOM 1449 C C . PRO A 1 186 ? 7.931 -6.900 11.532 1.00 96.75 186 PRO A C 1
ATOM 1451 O O . PRO A 1 186 ? 6.996 -7.037 12.322 1.00 96.75 186 PRO A O 1
ATOM 1454 N N . PHE A 1 187 ? 7.897 -6.009 10.533 1.00 97.12 187 PHE A N 1
ATOM 1455 C CA . PHE A 1 187 ? 6.742 -5.143 10.297 1.00 97.12 187 PHE A CA 1
ATOM 1456 C C . PHE A 1 187 ? 5.501 -5.942 9.899 1.00 97.12 187 PHE A C 1
ATOM 1458 O O . PHE A 1 187 ? 4.429 -5.671 10.436 1.00 97.12 187 PHE A O 1
ATOM 1465 N N . ALA A 1 188 ? 5.627 -6.955 9.036 1.00 98.06 188 ALA A N 1
ATOM 1466 C CA . ALA A 1 188 ? 4.506 -7.827 8.673 1.00 98.06 188 ALA A CA 1
ATOM 1467 C C . ALA A 1 188 ? 3.897 -8.516 9.907 1.00 98.06 188 ALA A C 1
ATOM 1469 O O . ALA A 1 188 ? 2.679 -8.521 10.086 1.00 98.06 188 ALA A O 1
ATOM 1470 N N . VAL A 1 189 ? 4.747 -9.032 10.801 1.00 98.25 189 VAL A N 1
ATOM 1471 C CA . VAL A 1 189 ? 4.316 -9.660 12.060 1.00 98.25 189 VAL A CA 1
ATOM 1472 C C . VAL A 1 189 ? 3.617 -8.648 12.975 1.00 98.25 189 VAL A C 1
ATOM 1474 O O . VAL A 1 189 ? 2.576 -8.960 13.555 1.00 98.25 189 VAL A O 1
ATOM 1477 N N . GLN A 1 190 ? 4.145 -7.426 13.084 1.00 98.00 190 GLN A N 1
ATOM 1478 C CA . GLN A 1 190 ? 3.538 -6.368 13.895 1.00 98.00 190 GLN A CA 1
ATOM 1479 C C . GLN A 1 190 ? 2.169 -5.931 13.349 1.00 98.00 190 GLN A C 1
ATOM 1481 O O . GLN A 1 190 ? 1.233 -5.759 14.130 1.00 98.00 190 GLN A O 1
ATOM 1486 N N . HIS A 1 191 ? 2.027 -5.785 12.027 1.00 98.50 191 HIS A N 1
ATOM 1487 C CA . HIS A 1 191 ? 0.745 -5.465 11.389 1.00 98.50 191 HIS A CA 1
ATOM 1488 C C . HIS A 1 191 ? -0.289 -6.559 11.658 1.00 98.50 191 HIS A C 1
ATOM 1490 O O . HIS A 1 191 ? -1.390 -6.252 12.125 1.00 98.50 191 HIS A O 1
ATOM 1496 N N . ARG A 1 192 ? 0.092 -7.831 11.478 1.00 98.69 192 ARG A N 1
ATOM 1497 C CA . ARG A 1 192 ? -0.771 -8.974 11.789 1.00 98.69 192 ARG A CA 1
ATOM 1498 C C . ARG A 1 192 ? -1.229 -8.959 13.242 1.00 98.69 192 ARG A C 1
ATOM 1500 O O . ARG A 1 192 ? -2.417 -9.119 13.484 1.00 98.69 192 ARG A O 1
ATOM 1507 N N . ALA A 1 193 ? -0.325 -8.735 14.196 1.00 98.56 193 ALA A N 1
ATOM 1508 C CA . ALA A 1 193 ? -0.668 -8.712 15.620 1.00 98.56 193 ALA A CA 1
ATOM 1509 C C . ALA A 1 193 ? -1.696 -7.618 15.968 1.00 98.56 193 ALA A C 1
ATOM 1511 O O . ALA A 1 193 ? -2.557 -7.820 16.823 1.00 98.56 193 ALA A O 1
ATOM 1512 N N . ILE A 1 194 ? -1.636 -6.464 15.296 1.00 98.56 194 ILE A N 1
ATOM 1513 C CA . ILE A 1 194 ? -2.616 -5.384 15.481 1.00 98.56 194 ILE A CA 1
ATOM 1514 C C . ILE A 1 194 ? -3.988 -5.809 14.946 1.00 98.56 194 ILE A C 1
ATOM 1516 O O . ILE A 1 194 ? -4.988 -5.632 15.641 1.00 98.56 194 ILE A O 1
ATOM 1520 N N . ILE A 1 195 ? -4.041 -6.406 13.753 1.00 98.69 195 ILE A N 1
ATOM 1521 C CA . ILE A 1 195 ? -5.299 -6.894 13.168 1.00 98.69 195 ILE A CA 1
ATOM 1522 C C . ILE A 1 195 ? -5.868 -8.078 13.953 1.00 98.69 195 ILE A C 1
ATOM 1524 O O . ILE A 1 195 ? -7.068 -8.122 14.185 1.00 98.69 195 ILE A O 1
ATOM 1528 N N . GLU A 1 196 ? -5.036 -8.999 14.428 1.00 98.62 196 GLU A N 1
ATOM 1529 C CA . GLU A 1 196 ? -5.462 -10.114 15.280 1.00 98.62 196 GLU A CA 1
ATOM 1530 C C . GLU A 1 196 ? -6.088 -9.617 16.589 1.00 98.62 196 GLU A C 1
ATOM 1532 O O . GLU A 1 196 ? -7.078 -10.177 17.056 1.00 98.62 196 GLU A O 1
ATOM 1537 N N . ARG A 1 197 ? -5.549 -8.532 17.159 1.00 98.38 197 ARG A N 1
ATOM 1538 C CA . ARG A 1 197 ? -6.051 -7.948 18.406 1.00 98.38 197 ARG A CA 1
ATOM 1539 C C . ARG A 1 197 ? -7.320 -7.116 18.222 1.00 98.38 197 ARG A C 1
ATOM 1541 O O . ARG A 1 197 ? -8.233 -7.229 19.032 1.00 98.38 197 ARG A O 1
ATOM 1548 N N . PHE A 1 198 ? -7.366 -6.252 17.209 1.00 98.56 198 PHE A N 1
ATOM 1549 C CA . PHE A 1 198 ? -8.415 -5.230 17.079 1.00 98.56 198 PHE A CA 1
ATOM 1550 C C . PHE A 1 198 ? -9.365 -5.447 15.896 1.00 98.56 198 PHE A C 1
ATOM 1552 O O . PHE A 1 198 ? -10.356 -4.730 15.769 1.00 98.56 198 PHE A O 1
ATOM 1559 N N . GLY A 1 199 ? -9.055 -6.376 14.990 1.00 98.44 199 GLY A N 1
ATOM 1560 C CA . GLY A 1 199 ? -9.770 -6.574 13.724 1.00 98.44 199 GLY A CA 1
ATOM 1561 C C . GLY A 1 199 ? -9.597 -5.434 12.713 1.00 98.44 199 GLY A C 1
ATOM 1562 O O . GLY A 1 199 ? -10.212 -5.459 11.655 1.00 98.44 199 GLY A O 1
ATOM 1563 N N . ARG A 1 200 ? -8.804 -4.407 13.043 1.00 98.56 200 ARG A N 1
ATOM 1564 C CA . ARG A 1 200 ? -8.563 -3.199 12.239 1.00 98.56 200 ARG A CA 1
ATOM 1565 C C . ARG A 1 200 ? -7.313 -2.472 12.731 1.00 98.56 200 ARG A C 1
ATOM 1567 O O . ARG A 1 200 ? -6.762 -2.829 13.767 1.00 98.56 200 ARG A O 1
ATOM 1574 N N . PHE A 1 201 ? -6.882 -1.427 12.031 1.00 98.50 201 PHE A N 1
ATOM 1575 C CA . PHE A 1 201 ? -5.788 -0.550 12.445 1.00 98.50 201 PHE A CA 1
ATOM 1576 C C . PHE A 1 201 ? -6.317 0.664 13.225 1.00 98.50 201 PHE A C 1
ATOM 1578 O O . PHE A 1 201 ? -6.851 1.599 12.614 1.00 98.50 201 PHE A O 1
ATOM 1585 N N . PRO A 1 202 ? -6.119 0.744 14.555 1.00 98.44 202 PRO A N 1
ATOM 1586 C CA . PRO A 1 202 ? -6.673 1.844 15.345 1.00 98.44 202 PRO A CA 1
ATOM 1587 C C . PRO A 1 202 ? -6.132 3.221 14.942 1.00 98.44 202 PRO A C 1
ATOM 1589 O O . PRO A 1 202 ? -6.845 4.218 15.010 1.00 98.44 202 PRO A O 1
ATOM 1592 N N . HIS A 1 203 ? -4.896 3.293 14.437 1.00 97.00 203 HIS A N 1
ATOM 1593 C CA . HIS A 1 203 ? -4.287 4.553 13.993 1.00 97.00 203 HIS A CA 1
ATOM 1594 C C . HIS A 1 203 ? -4.959 5.140 12.739 1.00 97.00 203 HIS A C 1
ATOM 1596 O O . HIS A 1 203 ? -4.754 6.311 12.428 1.00 97.00 203 HIS A O 1
ATOM 1602 N N . ARG A 1 204 ? -5.803 4.370 12.035 1.00 97.69 204 ARG A N 1
ATOM 1603 C CA . ARG A 1 204 ? -6.623 4.870 10.919 1.00 97.69 204 ARG A CA 1
ATOM 1604 C C . ARG A 1 204 ? -7.968 5.443 11.372 1.00 97.69 204 ARG A C 1
ATOM 1606 O O . ARG A 1 204 ? -8.662 6.045 10.559 1.00 97.69 204 ARG A O 1
ATOM 1613 N N . ASN A 1 205 ? -8.348 5.281 12.644 1.00 98.12 205 ASN A N 1
ATOM 1614 C CA . ASN A 1 205 ? -9.686 5.626 13.133 1.00 98.12 205 ASN A CA 1
ATOM 1615 C C . ASN A 1 205 ? -10.059 7.084 12.856 1.00 98.12 205 ASN A C 1
ATOM 1617 O O . ASN A 1 205 ? -11.106 7.328 12.264 1.00 98.12 205 ASN A O 1
ATOM 1621 N N . ALA A 1 206 ? -9.183 8.037 13.182 1.00 96.94 206 ALA A N 1
ATOM 1622 C CA . ALA A 1 206 ? -9.437 9.455 12.933 1.00 96.94 206 ALA A CA 1
ATOM 1623 C C . ALA A 1 206 ? -9.621 9.763 11.435 1.00 96.94 206 ALA A C 1
ATOM 1625 O O . ALA A 1 206 ? -10.600 10.396 11.050 1.00 96.94 206 ALA A O 1
ATOM 1626 N N . ALA A 1 207 ? -8.724 9.254 10.584 1.00 97.44 207 ALA A N 1
ATOM 1627 C CA . ALA A 1 207 ? -8.775 9.466 9.137 1.00 97.44 207 ALA A CA 1
ATOM 1628 C C . ALA A 1 207 ? -10.030 8.855 8.485 1.00 97.44 207 ALA A C 1
ATOM 1630 O O . ALA A 1 207 ? -10.522 9.379 7.487 1.00 97.44 207 ALA A O 1
ATOM 1631 N N . LEU A 1 208 ? -10.547 7.761 9.054 1.00 97.81 208 LEU A N 1
ATOM 1632 C CA . LEU A 1 208 ? -11.736 7.040 8.591 1.00 97.81 208 LEU A CA 1
ATOM 1633 C C . LEU A 1 208 ? -13.028 7.444 9.326 1.00 97.81 208 LEU A C 1
ATOM 1635 O O . LEU A 1 208 ? -14.073 6.846 9.078 1.00 97.81 208 LEU A O 1
ATOM 1639 N N . GLY A 1 209 ? -12.981 8.419 10.242 1.00 97.44 209 GLY A N 1
ATOM 1640 C CA . GLY A 1 209 ? -14.151 8.854 11.014 1.00 97.44 209 GLY A CA 1
ATOM 1641 C C . GLY A 1 209 ? -14.719 7.787 11.959 1.00 97.44 209 GLY A C 1
ATOM 1642 O O . GLY A 1 209 ? -15.910 7.805 12.267 1.00 97.44 209 GLY A O 1
ATOM 1643 N N . ARG A 1 210 ? -13.893 6.836 12.411 1.00 98.19 210 ARG A N 1
ATOM 1644 C CA . ARG A 1 210 ? -14.289 5.763 13.334 1.00 98.19 210 ARG A CA 1
ATOM 1645 C C . ARG A 1 210 ? -14.043 6.193 14.783 1.00 98.19 210 ARG A C 1
ATOM 1647 O O . ARG A 1 210 ? -12.963 6.711 15.071 1.00 98.19 210 ARG A O 1
ATOM 1654 N N . PRO A 1 211 ? -14.967 5.933 15.722 1.00 97.75 211 PRO A N 1
ATOM 1655 C CA . PRO A 1 211 ? -14.665 6.076 17.139 1.00 97.75 211 PRO A CA 1
ATOM 1656 C C . PRO A 1 211 ? -13.667 4.994 17.578 1.00 97.75 211 PRO A C 1
ATOM 1658 O O . PRO A 1 211 ? -13.792 3.825 17.190 1.00 97.75 211 PRO A O 1
ATOM 1661 N N . SER A 1 212 ? -12.691 5.389 18.396 1.00 98.25 212 SER A N 1
ATOM 1662 C CA . SER A 1 212 ? -11.804 4.453 19.090 1.00 98.25 212 SER A CA 1
ATOM 1663 C C . SER A 1 212 ? -12.483 3.914 20.345 1.00 98.25 212 SER A C 1
ATOM 1665 O O . SER A 1 212 ? -13.117 4.665 21.087 1.00 98.25 212 SER A O 1
ATOM 1667 N N . THR A 1 213 ? -12.319 2.622 20.598 1.00 98.50 213 THR A N 1
ATOM 1668 C CA . THR A 1 213 ? -12.616 2.008 21.898 1.00 98.50 213 THR A CA 1
ATOM 1669 C C . THR A 1 213 ? -11.595 2.449 22.954 1.00 98.50 213 THR A C 1
ATOM 1671 O O . THR A 1 213 ? -10.539 2.995 22.625 1.00 98.50 213 THR A O 1
ATOM 1674 N N . GLU A 1 214 ? -11.880 2.191 24.233 1.00 98.06 214 GLU A N 1
ATOM 1675 C CA . GLU A 1 214 ? -10.933 2.469 25.324 1.00 98.06 214 GLU A CA 1
ATOM 1676 C C . GLU A 1 214 ? -9.612 1.705 25.150 1.00 98.06 214 GLU A C 1
ATOM 1678 O O . GLU A 1 214 ? -8.536 2.273 25.338 1.00 98.06 214 GLU A O 1
ATOM 1683 N N . GLU A 1 215 ? -9.679 0.439 24.725 1.00 97.94 215 GLU A N 1
ATOM 1684 C CA . GLU A 1 215 ? -8.493 -0.388 24.489 1.00 97.94 215 GLU A CA 1
ATOM 1685 C C . GLU A 1 215 ? -7.647 0.152 23.328 1.00 97.94 215 GLU A C 1
ATOM 1687 O O . GLU A 1 215 ? -6.424 0.258 23.434 1.00 97.94 215 GLU A O 1
ATOM 1692 N N . GLU A 1 216 ? -8.296 0.547 22.232 1.00 98.31 216 GLU A N 1
ATOM 1693 C CA . GLU A 1 216 ? -7.632 1.176 21.092 1.00 98.31 216 GLU A CA 1
ATOM 1694 C C . GLU A 1 216 ? -6.989 2.513 21.476 1.00 98.31 216 GLU A C 1
ATOM 1696 O O . GLU A 1 216 ? -5.866 2.792 21.060 1.00 98.31 216 GLU A O 1
ATOM 1701 N N . ALA A 1 217 ? -7.661 3.335 22.287 1.00 97.50 217 ALA A N 1
ATOM 1702 C CA . ALA A 1 217 ? -7.113 4.600 22.771 1.00 97.50 217 ALA A CA 1
ATOM 1703 C C . ALA A 1 217 ? -5.880 4.384 23.666 1.00 97.50 217 ALA A C 1
ATOM 1705 O O . ALA A 1 217 ? -4.872 5.075 23.500 1.00 97.50 217 ALA A O 1
ATOM 1706 N N . ALA A 1 218 ? -5.924 3.394 24.563 1.00 97.38 218 ALA A N 1
ATOM 1707 C CA . ALA A 1 218 ? -4.784 3.019 25.398 1.00 97.38 218 ALA A CA 1
ATOM 1708 C C . ALA A 1 218 ? -3.604 2.495 24.562 1.00 97.38 218 ALA A C 1
ATOM 1710 O O . ALA A 1 218 ? -2.456 2.850 24.826 1.00 97.38 218 ALA A O 1
ATOM 1711 N N . PHE A 1 219 ? -3.877 1.695 23.526 1.00 97.12 219 PHE A N 1
ATOM 1712 C CA . PHE A 1 219 ? -2.861 1.249 22.571 1.00 97.12 219 PHE A CA 1
ATOM 1713 C C . PHE A 1 219 ? -2.218 2.430 21.832 1.00 97.12 219 PHE A C 1
ATOM 1715 O O . PHE A 1 219 ? -0.992 2.521 21.767 1.00 97.12 219 PHE A O 1
ATOM 1722 N N . LEU A 1 220 ? -3.029 3.363 21.325 1.00 96.56 220 LEU A N 1
ATOM 1723 C CA . LEU A 1 220 ? -2.554 4.528 20.575 1.00 96.56 220 LEU A CA 1
ATOM 1724 C C . LEU A 1 220 ? -1.677 5.468 21.410 1.00 96.56 220 LEU A C 1
ATOM 1726 O O . LEU A 1 220 ? -0.750 6.055 20.864 1.00 96.56 220 LEU A O 1
ATOM 1730 N N . ALA A 1 221 ? -1.910 5.573 22.721 1.00 95.00 221 ALA A N 1
ATOM 1731 C CA . ALA A 1 221 ? -1.097 6.407 23.610 1.00 95.00 221 ALA A CA 1
ATOM 1732 C C . ALA A 1 221 ? 0.385 5.984 23.675 1.00 95.00 221 ALA A C 1
ATOM 1734 O O . ALA A 1 221 ? 1.243 6.810 23.983 1.00 95.00 221 ALA A O 1
ATOM 1735 N N . GLY A 1 222 ? 0.689 4.714 23.388 1.00 90.75 222 GLY A N 1
ATOM 1736 C CA . GLY A 1 222 ? 2.054 4.180 23.331 1.00 90.75 222 GLY A CA 1
ATOM 1737 C C . GLY A 1 222 ? 2.537 3.818 21.924 1.00 90.75 222 GLY A C 1
ATOM 1738 O O . GLY A 1 222 ? 3.645 3.303 21.784 1.00 90.75 222 GLY A O 1
ATOM 1739 N N . PHE A 1 223 ? 1.724 4.035 20.887 1.00 91.44 223 PHE A N 1
ATOM 1740 C CA . PHE A 1 223 ? 2.038 3.622 19.521 1.00 91.44 223 PHE A CA 1
ATOM 1741 C C . PHE A 1 223 ? 2.795 4.726 18.774 1.00 91.44 223 PHE A C 1
ATOM 1743 O O . PHE A 1 223 ? 2.257 5.802 18.530 1.00 91.44 223 PHE A O 1
ATOM 1750 N N . ALA A 1 224 ? 4.040 4.447 18.380 1.00 87.44 224 ALA A N 1
ATOM 1751 C CA . ALA A 1 224 ? 4.909 5.407 17.690 1.00 87.44 224 ALA A CA 1
ATOM 1752 C C . ALA A 1 224 ? 4.730 5.436 16.158 1.00 87.44 224 ALA A C 1
ATOM 1754 O O . ALA A 1 224 ? 5.420 6.194 15.484 1.00 87.44 224 ALA A O 1
ATOM 1755 N N . GLY A 1 225 ? 3.816 4.628 15.611 1.00 84.06 225 GLY A N 1
ATOM 1756 C CA . GLY A 1 225 ? 3.759 4.359 14.175 1.00 84.06 225 GLY A CA 1
ATOM 1757 C C . GLY A 1 225 ? 4.641 3.177 13.775 1.00 84.06 225 GLY A C 1
ATOM 1758 O O . GLY A 1 225 ? 5.144 2.445 14.633 1.00 84.06 225 GLY A O 1
ATOM 1759 N N . PHE A 1 226 ? 4.765 2.983 12.465 1.00 81.12 226 PHE A N 1
ATOM 1760 C CA . PHE A 1 226 ? 5.693 2.041 11.846 1.00 81.12 226 PHE A CA 1
ATOM 1761 C C . PHE A 1 226 ? 6.896 2.798 11.294 1.00 81.12 226 PHE A C 1
ATOM 1763 O O . PHE A 1 226 ? 6.684 3.948 10.844 1.00 81.12 226 PHE A O 1
#

pLDDT: mean 84.19, std 25.36, range [27.67, 98.88]